Protein AF-A0A958FYH6-F1 (afdb_monomer_lite)

Radius of gyration: 25.42 Å; chains: 1; bounding box: 93×43×57 Å

Foldseek 3Di:
DDDPALLVLLVVLLVVLVVLLVVLVVVLVVQPDPVCLLVNLLSVLLNVLSVVSNVLSVVLNPDPDVVSSLVSLVVQLVVLVVQLVVLVVVLVVLVVVLVVCVVVVVVVVNVVSVSVSSNSVSNNVSSVVSNVSSVVSNVPHPPDPDDPPVVVVVVVVVVVVVVVVVVVVVVVVVVPPDDDDDDDDD

Secondary structure (DSSP, 8-state):
-----HHHHHHHHHHHHHHHHHHHHHHHHH--SGGGHHHHHHHHHHHHHHHHHHHHHHHHHH-S-HHHHHHHHHHHHHHHHHHHHHHHHHHHHHHHHHHHHHHTT-HHHHHHHHHHHHHHHHHHHHHHHHHHHHHHHHHT-TTSPPPTTSHHHHHHHHHHHHHHHHHHHHHHHHHTS-----PPP-

Sequence (186 aa):
MSNNTLRVRLAQLRQRSLKAISLYNKMIRDSSSADSQFSTLQMKEWHQINEELLNRLEECIADANLKRAIQGAFTLRDDFHSQWRSAQSEIHRLHSQVEAALQSEDYVRCGVLSGQLVALRAREQASQAAYNEIQSVLSRSKQIPQPAATVASLANLESSNDQNKFDAEKLAEDAYNVIPLRRRQS

pLDDT: mean 82.62, std 19.96, range [32.5, 98.5]

Structure (mmCIF, N/CA/C/O backbone):
data_AF-A0A958FYH6-F1
#
_entry.id   AF-A0A958FYH6-F1
#
loop_
_atom_site.group_PDB
_atom_site.id
_atom_site.type_symbol
_atom_site.label_atom_id
_atom_site.label_alt_id
_atom_site.label_comp_id
_atom_site.label_asym_id
_atom_site.label_entity_id
_atom_site.label_seq_id
_atom_site.pdbx_PDB_ins_code
_atom_site.Cartn_x
_atom_site.Cartn_y
_atom_site.Cartn_z
_atom_site.occupancy
_atom_site.B_iso_or_equiv
_atom_site.auth_seq_id
_atom_site.auth_comp_id
_atom_site.auth_asym_id
_atom_site.auth_atom_id
_atom_site.pdbx_PDB_model_num
ATOM 1 N N . MET A 1 1 ? -11.923 10.472 33.319 1.00 39.16 1 MET A N 1
ATOM 2 C CA . MET A 1 1 ? -10.668 9.852 32.826 1.00 39.16 1 MET A CA 1
ATOM 3 C C . MET A 1 1 ? -10.992 8.583 32.038 1.00 39.16 1 MET A C 1
ATOM 5 O O . MET A 1 1 ? -10.660 7.481 32.452 1.00 39.16 1 MET A O 1
ATOM 9 N N . SER A 1 2 ? -11.691 8.721 30.913 1.00 32.50 2 SER A N 1
ATOM 10 C CA . SER A 1 2 ? -12.473 7.628 30.323 1.00 32.50 2 SER A CA 1
ATOM 11 C C . SER A 1 2 ? -12.145 7.445 28.838 1.00 32.50 2 SER A C 1
ATOM 13 O O . SER A 1 2 ? -12.249 8.381 28.058 1.00 32.50 2 SER A O 1
ATOM 15 N N . ASN A 1 3 ? -11.797 6.209 28.470 1.00 42.75 3 ASN A N 1
ATOM 16 C CA . ASN A 1 3 ? -11.929 5.625 27.131 1.00 42.75 3 ASN A CA 1
ATOM 17 C C . ASN A 1 3 ? -11.195 6.308 25.971 1.00 42.75 3 ASN A C 1
ATOM 19 O O . ASN A 1 3 ? -11.791 6.784 25.010 1.00 42.75 3 ASN A O 1
ATOM 23 N N . ASN A 1 4 ?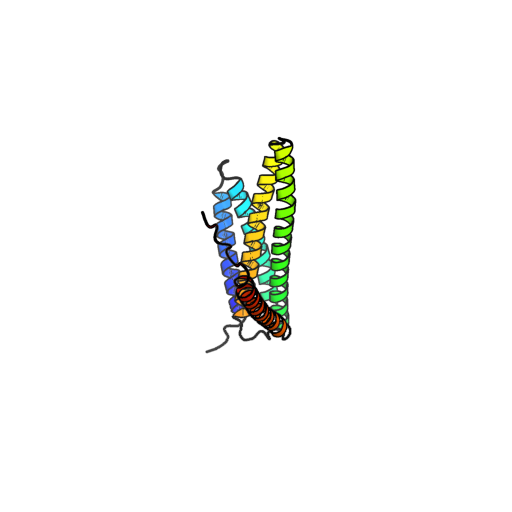 -9.871 6.174 25.963 1.00 52.84 4 ASN A N 1
ATOM 24 C CA . ASN A 1 4 ? -9.121 6.161 24.708 1.00 52.84 4 ASN A CA 1
ATOM 25 C C . ASN A 1 4 ? -9.353 4.784 24.031 1.00 52.84 4 ASN A C 1
ATOM 27 O O . ASN A 1 4 ? -8.495 3.898 24.069 1.00 52.84 4 ASN A O 1
ATOM 31 N N . THR A 1 5 ? -10.584 4.553 23.559 1.00 80.12 5 THR A N 1
ATOM 32 C CA . THR A 1 5 ? -11.078 3.302 22.951 1.00 80.12 5 THR A CA 1
ATOM 33 C C . THR A 1 5 ? -10.441 3.070 21.581 1.00 80.12 5 THR A C 1
ATOM 35 O O . THR A 1 5 ? -10.178 4.028 20.857 1.00 80.12 5 THR A O 1
ATOM 38 N N . LEU A 1 6 ? -10.229 1.806 21.192 1.00 87.88 6 LEU A N 1
ATOM 39 C CA . LEU A 1 6 ? -9.695 1.420 19.873 1.00 87.88 6 LEU A CA 1
ATOM 40 C C . LEU A 1 6 ? -10.355 2.198 18.720 1.00 87.88 6 LEU A C 1
ATOM 42 O O . LEU A 1 6 ? -9.659 2.736 17.866 1.00 87.88 6 LEU A O 1
ATOM 46 N N . ARG A 1 7 ? -11.687 2.343 18.751 1.00 89.50 7 ARG A N 1
ATOM 47 C CA . ARG A 1 7 ? -12.457 3.088 17.740 1.00 89.50 7 ARG A CA 1
ATOM 48 C C . ARG A 1 7 ? -12.010 4.538 17.563 1.00 89.50 7 ARG A C 1
ATOM 50 O O . ARG A 1 7 ? -11.963 5.014 16.438 1.00 89.50 7 ARG A O 1
ATOM 57 N N . VAL A 1 8 ? -11.648 5.231 18.643 1.00 91.06 8 VAL A N 1
ATOM 58 C CA . VAL A 1 8 ? -11.166 6.621 18.567 1.00 91.06 8 VAL A CA 1
ATOM 59 C C . VAL A 1 8 ? -9.826 6.668 17.838 1.00 91.06 8 VAL A C 1
ATOM 61 O O . VAL A 1 8 ? -9.628 7.508 16.966 1.00 91.06 8 VAL A O 1
ATOM 64 N N . ARG A 1 9 ? -8.923 5.729 18.139 1.00 91.88 9 ARG A N 1
ATOM 65 C CA . ARG A 1 9 ? -7.621 5.643 17.463 1.00 91.88 9 ARG A CA 1
ATOM 66 C C . ARG A 1 9 ? -7.757 5.253 15.992 1.00 91.88 9 ARG A C 1
ATOM 68 O O . ARG A 1 9 ? -7.083 5.840 15.152 1.00 91.88 9 ARG A O 1
ATOM 75 N N . LEU A 1 10 ? -8.654 4.319 15.671 1.00 93.62 10 LEU A N 1
ATOM 76 C CA . LEU A 1 10 ? -8.979 3.974 14.285 1.00 93.62 10 LEU A CA 1
ATOM 77 C C . LEU A 1 10 ? -9.578 5.177 13.543 1.00 93.62 10 LEU A C 1
ATOM 79 O O . LEU A 1 10 ? -9.157 5.468 12.429 1.00 93.62 10 LEU A O 1
ATOM 83 N N . ALA A 1 11 ? -10.474 5.944 14.172 1.00 94.19 11 ALA A N 1
ATOM 84 C CA . ALA A 1 11 ? -11.028 7.165 13.587 1.00 94.19 11 ALA A CA 1
ATOM 85 C C . ALA A 1 11 ? -9.963 8.258 13.364 1.00 94.19 11 ALA A C 1
ATOM 87 O O . ALA A 1 11 ? -9.996 8.959 12.354 1.00 94.19 11 ALA A O 1
ATOM 88 N N . GLN A 1 12 ? -8.981 8.382 14.261 1.00 95.19 12 GLN A N 1
ATOM 89 C CA . GLN A 1 12 ? -7.833 9.276 14.068 1.00 95.19 12 GLN A CA 1
ATOM 90 C C . GLN A 1 12 ? -6.944 8.823 12.904 1.00 95.19 12 GLN A C 1
ATOM 92 O O . GLN A 1 12 ? -6.500 9.654 12.111 1.00 95.19 12 GLN A O 1
ATOM 97 N N . LEU A 1 13 ? -6.685 7.518 12.775 1.00 96.12 13 LEU A N 1
ATOM 98 C CA . LEU A 1 13 ? -5.965 6.968 11.625 1.00 96.12 13 LEU A CA 1
ATOM 99 C C . LEU A 1 13 ? -6.737 7.221 10.321 1.00 96.12 13 LEU A C 1
ATOM 101 O O . LEU A 1 13 ? -6.151 7.730 9.368 1.00 96.12 13 LEU A O 1
ATOM 105 N N . ARG A 1 14 ? -8.056 7.001 10.320 1.00 96.69 14 ARG A N 1
ATOM 106 C CA . ARG A 1 14 ? -8.954 7.332 9.204 1.00 96.69 14 ARG A CA 1
ATOM 107 C C . ARG A 1 14 ? -8.829 8.802 8.794 1.00 96.69 14 ARG A C 1
ATOM 109 O O . ARG A 1 14 ? -8.662 9.109 7.619 1.00 96.69 14 ARG A O 1
ATOM 116 N N . GLN A 1 15 ? -8.855 9.726 9.757 1.00 96.50 15 GLN A N 1
ATOM 117 C CA . GLN A 1 15 ? -8.714 11.157 9.477 1.00 96.50 15 GLN A CA 1
ATOM 118 C C . GLN A 1 15 ? -7.343 11.509 8.877 1.00 96.50 15 GLN A C 1
ATOM 120 O O . GLN A 1 15 ? -7.257 12.383 8.014 1.00 96.50 15 GLN A O 1
ATOM 125 N N . ARG A 1 16 ? -6.265 10.849 9.321 1.00 96.06 16 ARG A N 1
ATOM 126 C CA . ARG A 1 16 ? -4.929 11.020 8.728 1.00 96.06 16 ARG A CA 1
ATOM 127 C C . ARG A 1 16 ? -4.881 10.495 7.293 1.00 96.06 16 ARG A C 1
ATOM 129 O O . ARG A 1 16 ? -4.362 11.198 6.432 1.00 96.06 16 ARG A O 1
ATOM 136 N N . SER A 1 17 ? -5.481 9.335 7.032 1.00 95.56 17 SER A N 1
ATOM 137 C CA . SER A 1 17 ? -5.580 8.753 5.689 1.00 95.56 17 SER A CA 1
ATOM 138 C C . SER A 1 17 ? -6.356 9.662 4.720 1.00 95.56 17 SER A C 1
ATOM 140 O O . SER A 1 17 ? -5.853 9.980 3.647 1.00 95.56 17 SER A O 1
ATOM 142 N N . LEU A 1 18 ? -7.496 10.227 5.143 1.00 96.44 18 LEU A N 1
ATOM 143 C CA . LEU A 1 18 ? -8.240 11.230 4.360 1.00 96.44 18 LEU A CA 1
ATOM 144 C C . LEU A 1 18 ? -7.388 12.451 3.982 1.00 96.44 18 LEU A C 1
ATOM 146 O O . LEU A 1 18 ? -7.415 12.913 2.841 1.00 96.44 18 LEU A O 1
ATOM 150 N N . LYS A 1 19 ? -6.614 12.984 4.937 1.00 96.38 19 LYS A N 1
ATOM 151 C CA . LYS A 1 19 ? -5.707 14.112 4.674 1.00 96.38 19 LYS A CA 1
ATOM 152 C C . LYS A 1 19 ? -4.620 13.727 3.671 1.00 96.38 19 LYS A C 1
ATOM 154 O O . LYS A 1 19 ? -4.340 14.513 2.771 1.00 96.38 19 LYS A O 1
ATOM 159 N N . ALA A 1 20 ? -4.042 12.533 3.801 1.00 94.69 20 ALA A N 1
ATOM 160 C CA . ALA A 1 20 ? -3.039 12.027 2.869 1.00 94.69 20 ALA A CA 1
ATOM 161 C C . ALA A 1 20 ? -3.602 11.908 1.442 1.00 94.69 20 ALA A C 1
ATOM 163 O O . ALA A 1 20 ? -3.010 12.448 0.512 1.00 94.69 20 ALA A O 1
ATOM 164 N N . ILE A 1 21 ? -4.792 11.322 1.275 1.00 96.06 21 ILE A N 1
ATOM 165 C CA . ILE A 1 21 ? -5.491 11.219 -0.020 1.00 96.06 21 ILE A CA 1
ATOM 166 C C . ILE A 1 21 ? -5.697 12.597 -0.652 1.00 96.06 21 ILE A C 1
ATOM 168 O O . ILE A 1 21 ? -5.419 12.791 -1.836 1.00 96.06 21 ILE A O 1
ATOM 172 N N . SER A 1 22 ? -6.142 13.587 0.127 1.00 95.94 22 SER A N 1
ATOM 173 C CA . SER A 1 22 ? -6.308 14.953 -0.379 1.00 95.94 22 SER A CA 1
ATOM 174 C C . SER A 1 22 ? -4.986 15.571 -0.847 1.00 95.94 22 SER A C 1
ATOM 176 O O . SER A 1 22 ? -4.982 16.300 -1.840 1.00 95.94 22 SER A O 1
ATOM 178 N N . LEU A 1 23 ? -3.878 15.306 -0.147 1.00 94.56 23 LEU A N 1
ATOM 179 C CA . LEU A 1 23 ? -2.551 15.789 -0.535 1.00 94.56 23 LEU A CA 1
ATOM 180 C C . LEU A 1 23 ? -2.078 15.127 -1.830 1.00 94.56 23 LEU A C 1
ATOM 182 O O . LEU A 1 23 ? -1.663 15.835 -2.745 1.00 94.56 23 LEU A O 1
ATOM 186 N N . TYR A 1 24 ? -2.202 13.804 -1.945 1.00 93.88 24 TYR A N 1
ATOM 187 C CA . TYR A 1 24 ? -1.827 13.086 -3.163 1.00 93.88 24 TYR A CA 1
ATOM 188 C C . TYR A 1 24 ? -2.672 13.518 -4.360 1.00 93.88 24 TYR A C 1
ATOM 190 O O . TYR A 1 24 ? -2.123 13.750 -5.429 1.00 93.88 24 TYR A O 1
ATOM 198 N N . ASN A 1 25 ? -3.977 13.730 -4.181 1.00 93.00 25 ASN A N 1
ATOM 199 C CA . ASN A 1 25 ? -4.836 14.272 -5.234 1.00 93.00 25 ASN A CA 1
ATOM 200 C C . ASN A 1 25 ? -4.357 15.632 -5.742 1.00 93.00 25 ASN A C 1
ATOM 202 O O . ASN A 1 25 ? -4.385 15.879 -6.945 1.00 93.00 25 ASN A O 1
ATOM 206 N N . LYS A 1 26 ? -3.913 16.515 -4.842 1.00 92.19 26 LYS A N 1
ATOM 207 C CA . LYS A 1 26 ? -3.335 17.800 -5.236 1.00 92.19 26 LYS A CA 1
ATOM 208 C C . LYS A 1 26 ? -2.024 17.598 -6.000 1.00 92.19 26 LYS A C 1
ATOM 210 O O . LYS A 1 26 ? -1.880 18.117 -7.097 1.00 92.19 26 LYS A O 1
ATOM 215 N N . MET A 1 27 ? -1.114 16.790 -5.462 1.00 90.25 27 MET A N 1
ATOM 216 C CA . MET A 1 27 ? 0.191 16.542 -6.081 1.00 90.25 27 MET A CA 1
ATOM 217 C C . MET A 1 27 ? 0.082 15.889 -7.466 1.00 90.25 27 MET A C 1
ATOM 219 O O . MET A 1 27 ? 0.786 16.300 -8.377 1.00 90.25 27 MET A O 1
ATOM 223 N N . ILE A 1 28 ? -0.834 14.932 -7.645 1.00 89.62 28 ILE A N 1
ATOM 224 C CA . ILE A 1 28 ? -1.093 14.264 -8.931 1.00 89.62 28 ILE A CA 1
ATOM 225 C C . ILE A 1 28 ? -1.700 15.235 -9.957 1.00 89.62 28 ILE A C 1
ATOM 227 O O . ILE A 1 28 ? -1.455 15.099 -11.152 1.00 89.62 28 ILE A O 1
ATOM 231 N N . ARG A 1 29 ? -2.509 16.210 -9.521 1.00 88.12 29 ARG A N 1
ATOM 232 C CA . ARG A 1 29 ? -3.046 17.249 -10.418 1.00 88.12 29 ARG A CA 1
ATOM 233 C C . ARG A 1 29 ? -1.969 18.242 -10.843 1.00 88.12 29 ARG A C 1
ATOM 235 O O . ARG A 1 29 ? -1.967 18.664 -11.994 1.00 88.12 29 ARG A O 1
ATOM 242 N N . ASP A 1 30 ? -1.071 18.585 -9.925 1.00 87.06 30 ASP A N 1
ATOM 243 C CA . ASP A 1 30 ? 0.004 19.550 -10.155 1.00 87.06 30 ASP A CA 1
ATOM 244 C C . ASP A 1 30 ? 1.181 18.941 -10.960 1.00 87.06 30 ASP A C 1
ATOM 246 O O . ASP A 1 30 ? 2.005 19.677 -11.503 1.00 87.06 30 ASP A O 1
ATOM 250 N N . SER A 1 31 ? 1.267 17.608 -11.091 1.00 83.12 31 SER A N 1
ATOM 251 C CA . SER A 1 31 ? 2.373 16.888 -11.749 1.00 83.12 31 SER A CA 1
ATOM 252 C C . SER A 1 31 ? 2.253 16.783 -13.281 1.00 83.12 31 SER A C 1
ATOM 254 O O . SER A 1 31 ? 2.630 15.786 -13.893 1.00 83.12 31 SER A O 1
ATOM 256 N N . SER A 1 32 ? 1.758 17.827 -13.948 1.00 68.38 32 SER A N 1
ATOM 257 C CA . SER A 1 32 ? 1.522 17.847 -15.401 1.00 68.38 32 SER A CA 1
ATOM 258 C C . SER A 1 32 ? 2.785 17.938 -16.282 1.00 68.38 32 SER A C 1
ATOM 260 O O . SER A 1 32 ? 2.665 18.053 -17.501 1.00 68.38 32 SER A O 1
ATOM 262 N N . SER A 1 33 ? 3.996 17.896 -15.715 1.00 74.75 33 SER A N 1
ATOM 263 C CA . SER A 1 33 ? 5.250 17.903 -16.484 1.00 74.75 33 SER A CA 1
ATOM 264 C C . SER A 1 33 ? 5.726 16.485 -16.833 1.00 74.75 33 SER A C 1
ATOM 266 O O . SER A 1 33 ? 5.667 15.570 -16.007 1.00 74.75 33 SER A O 1
ATOM 268 N N . ALA A 1 34 ? 6.242 16.311 -18.058 1.00 60.50 34 ALA A N 1
ATOM 269 C CA . ALA A 1 34 ? 6.765 15.036 -18.566 1.00 60.50 34 ALA A CA 1
ATOM 270 C C . ALA A 1 34 ? 7.911 14.463 -17.705 1.00 60.50 34 ALA A C 1
ATOM 272 O O . ALA A 1 34 ? 8.019 13.247 -17.559 1.00 60.50 34 ALA A O 1
ATOM 273 N N . ASP A 1 35 ? 8.688 15.327 -17.046 1.00 64.12 35 ASP A N 1
ATOM 274 C CA . ASP A 1 35 ? 9.799 14.935 -16.167 1.00 64.12 35 ASP A CA 1
ATOM 275 C C . ASP A 1 35 ? 9.348 14.274 -14.849 1.00 64.12 35 ASP A C 1
ATOM 277 O O . ASP A 1 35 ? 10.166 13.758 -14.089 1.00 64.12 35 ASP A O 1
ATOM 281 N N . SER A 1 36 ? 8.043 14.254 -14.556 1.00 81.44 36 SER A N 1
ATOM 282 C CA . SER A 1 36 ? 7.504 13.758 -13.284 1.00 81.44 36 SER A CA 1
ATOM 283 C C . SER A 1 36 ? 6.856 12.370 -13.359 1.00 81.44 36 SER A C 1
ATOM 285 O O . SER A 1 36 ? 6.216 11.947 -12.394 1.00 81.44 36 SER A O 1
ATOM 287 N N . GLN A 1 37 ? 7.003 11.627 -14.465 1.00 88.31 37 GLN A N 1
ATOM 288 C CA . GLN A 1 37 ? 6.285 10.359 -14.675 1.00 88.31 37 GLN A CA 1
ATOM 289 C C . GLN A 1 37 ? 6.472 9.364 -13.516 1.00 88.31 37 GLN A C 1
ATOM 291 O O . GLN A 1 37 ? 5.493 8.821 -13.001 1.00 88.31 37 GLN A O 1
ATOM 296 N N . PHE A 1 38 ? 7.711 9.156 -13.059 1.00 90.12 38 PHE A N 1
ATOM 297 C CA . PHE A 1 38 ? 7.999 8.262 -11.933 1.00 90.12 38 PHE A CA 1
ATOM 298 C C . PHE A 1 38 ? 7.435 8.780 -10.612 1.00 90.12 38 PHE A C 1
ATOM 300 O O . PHE A 1 38 ? 6.891 7.999 -9.836 1.00 90.12 38 PHE A O 1
ATOM 307 N N . SER A 1 39 ? 7.501 10.090 -10.373 1.00 91.62 39 SER A N 1
ATOM 308 C CA . SER A 1 39 ? 6.906 10.702 -9.183 1.00 91.62 39 SER A CA 1
ATOM 309 C C . SER A 1 39 ? 5.386 10.516 -9.172 1.00 91.62 39 SER A C 1
ATOM 311 O O . SER A 1 39 ? 4.818 10.073 -8.177 1.00 91.62 39 SER A O 1
ATOM 313 N N . THR A 1 40 ? 4.737 10.727 -10.318 1.00 92.25 40 THR A N 1
ATOM 314 C CA . THR A 1 40 ? 3.298 10.504 -10.496 1.00 92.25 40 THR A CA 1
ATOM 315 C C . THR A 1 40 ? 2.924 9.037 -10.260 1.00 92.25 40 THR A C 1
ATOM 317 O O . THR A 1 40 ? 1.922 8.763 -9.601 1.00 92.25 40 THR A O 1
ATOM 320 N N . LEU A 1 41 ? 3.723 8.081 -10.753 1.00 93.19 41 LEU A N 1
ATOM 321 C CA . LEU A 1 41 ? 3.514 6.651 -10.490 1.00 93.19 41 LEU A CA 1
ATOM 322 C C . LEU A 1 41 ? 3.607 6.330 -8.995 1.00 93.19 41 LEU A C 1
ATOM 324 O O . LEU A 1 41 ? 2.720 5.669 -8.463 1.00 93.19 41 LEU A O 1
ATOM 328 N N . GLN A 1 42 ? 4.629 6.844 -8.306 1.00 94.62 42 GLN A N 1
ATOM 329 C CA . GLN A 1 42 ? 4.764 6.662 -6.860 1.00 94.62 42 GLN A CA 1
ATOM 330 C C . GLN A 1 42 ? 3.545 7.226 -6.121 1.00 94.62 42 GLN A C 1
ATOM 332 O O . GLN A 1 42 ? 2.941 6.534 -5.305 1.00 94.62 42 GLN A O 1
ATOM 337 N N . MET A 1 43 ? 3.143 8.460 -6.436 1.00 95.00 43 MET A N 1
ATOM 338 C CA . MET A 1 43 ? 1.999 9.117 -5.799 1.00 95.00 43 MET A CA 1
ATOM 339 C C . MET A 1 43 ? 0.691 8.352 -6.009 1.00 95.00 43 MET A C 1
ATOM 341 O O . MET A 1 43 ? -0.110 8.270 -5.081 1.00 95.00 43 MET A O 1
ATOM 345 N N . LYS A 1 44 ? 0.476 7.768 -7.194 1.00 95.88 44 LYS A N 1
ATOM 346 C CA . LYS A 1 44 ? -0.707 6.943 -7.480 1.00 95.88 44 LYS A CA 1
ATOM 347 C C . LYS A 1 44 ? -0.768 5.695 -6.604 1.00 95.88 44 LYS A C 1
ATOM 349 O O . LYS A 1 44 ? -1.824 5.404 -6.056 1.00 95.88 44 LYS A O 1
ATOM 354 N N . GLU A 1 45 ? 0.351 5.002 -6.423 1.00 97.56 45 GLU A N 1
ATOM 355 C CA . GLU A 1 45 ? 0.414 3.809 -5.567 1.00 97.56 45 GLU A CA 1
ATOM 356 C C . GLU A 1 45 ? 0.181 4.165 -4.091 1.00 97.56 45 GLU A C 1
ATOM 358 O O . GLU A 1 45 ? -0.601 3.511 -3.400 1.00 97.56 45 GLU A O 1
ATOM 363 N N . TRP A 1 46 ? 0.777 5.263 -3.614 1.00 97.56 46 TRP A N 1
ATOM 364 C CA . TRP A 1 46 ? 0.519 5.782 -2.267 1.00 97.56 46 TRP A CA 1
ATOM 365 C C . TRP A 1 46 ? -0.943 6.187 -2.061 1.00 97.56 46 TRP A C 1
ATOM 367 O O . TRP A 1 46 ? -1.521 5.895 -1.011 1.00 97.56 46 TRP A O 1
ATOM 377 N N . HIS A 1 47 ? -1.545 6.847 -3.051 1.00 97.62 47 HIS A N 1
ATOM 378 C CA . HIS A 1 47 ? -2.956 7.213 -3.038 1.00 97.62 47 HIS A CA 1
ATOM 379 C C . HIS A 1 47 ? -3.846 5.972 -2.949 1.00 97.62 47 HIS A C 1
ATOM 381 O O . HIS A 1 47 ? -4.667 5.886 -2.040 1.00 97.62 47 HIS A O 1
ATOM 387 N N . GLN A 1 48 ? -3.629 4.991 -3.827 1.00 98.06 48 GLN A N 1
ATOM 388 C CA . GLN A 1 48 ? -4.414 3.759 -3.888 1.00 98.06 48 GLN A CA 1
ATOM 389 C C . GLN A 1 48 ? -4.385 2.983 -2.564 1.00 98.06 48 GLN A C 1
ATOM 391 O O . GLN A 1 48 ? -5.433 2.587 -2.059 1.00 98.06 48 GLN A O 1
ATOM 396 N N . ILE A 1 49 ? -3.205 2.808 -1.961 1.00 98.25 49 ILE A N 1
ATOM 397 C CA . ILE A 1 49 ? -3.080 2.116 -0.670 1.00 98.25 49 ILE A CA 1
ATOM 398 C C . ILE A 1 49 ? -3.781 2.887 0.456 1.00 98.25 49 ILE A C 1
ATOM 400 O O . ILE A 1 49 ? -4.393 2.284 1.338 1.00 98.25 49 ILE A O 1
ATOM 404 N N . ASN A 1 50 ? -3.736 4.223 0.434 1.00 97.69 50 ASN A N 1
ATOM 405 C CA . ASN A 1 50 ? -4.468 5.021 1.415 1.00 97.69 50 ASN A CA 1
ATOM 406 C C . ASN A 1 50 ? -5.986 4.939 1.219 1.00 97.69 50 ASN A C 1
ATOM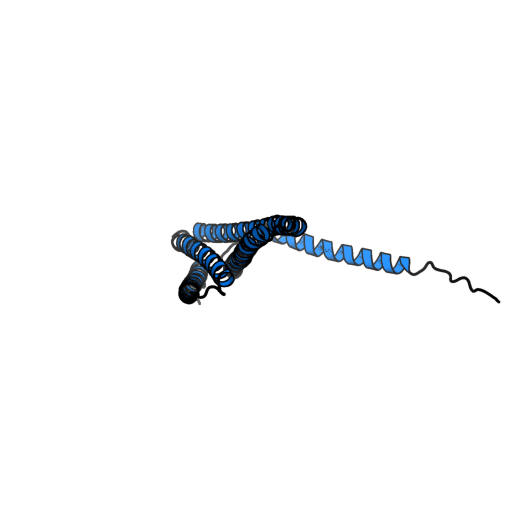 408 O O . ASN A 1 50 ? -6.699 4.889 2.216 1.00 97.69 50 ASN A O 1
ATOM 412 N N . GLU A 1 51 ? -6.486 4.903 -0.016 1.00 97.94 51 GLU A N 1
ATOM 413 C CA . GLU A 1 51 ? -7.913 4.683 -0.286 1.00 97.94 51 GLU A CA 1
ATOM 414 C C . GLU A 1 51 ? -8.376 3.310 0.203 1.00 97.94 51 GLU A C 1
ATOM 416 O O . GLU A 1 51 ? -9.407 3.210 0.868 1.00 97.94 51 GLU A O 1
ATOM 421 N N . GLU A 1 52 ? -7.594 2.258 -0.050 1.00 98.12 52 GLU A N 1
ATOM 422 C CA . GLU A 1 52 ? -7.889 0.925 0.478 1.00 98.12 52 GLU A CA 1
ATOM 423 C C . GLU A 1 52 ? -7.917 0.928 2.013 1.00 98.12 52 GLU A C 1
ATOM 425 O O . GLU A 1 52 ? -8.863 0.417 2.621 1.00 98.12 52 GLU A O 1
ATOM 430 N N . LEU A 1 53 ? -6.916 1.546 2.649 1.00 97.75 53 LEU A N 1
ATOM 431 C CA . LEU A 1 53 ? -6.861 1.685 4.103 1.00 97.75 53 LEU A CA 1
ATOM 432 C C . LEU A 1 53 ? -8.090 2.432 4.633 1.00 97.75 53 LEU A C 1
ATOM 434 O O . LEU A 1 53 ? -8.692 1.997 5.613 1.00 97.75 53 LEU A O 1
ATOM 438 N N . LEU A 1 54 ? -8.467 3.542 3.999 1.00 97.50 54 LEU A N 1
ATOM 439 C CA . LEU A 1 54 ? -9.623 4.349 4.376 1.00 97.50 54 LEU A CA 1
ATOM 440 C C . LEU A 1 54 ? -10.915 3.526 4.341 1.00 97.50 54 LEU A C 1
ATOM 442 O O . LEU A 1 54 ? -11.616 3.476 5.352 1.00 97.50 54 LEU A O 1
ATOM 446 N N . ASN A 1 55 ? -11.190 2.855 3.221 1.00 97.44 55 ASN A N 1
ATOM 447 C CA . ASN A 1 55 ? -12.411 2.070 3.032 1.00 97.44 55 ASN A CA 1
ATOM 448 C C . ASN A 1 55 ? -12.529 0.968 4.095 1.00 97.44 55 ASN A C 1
ATOM 450 O O . ASN A 1 55 ? -13.545 0.849 4.779 1.00 97.44 55 ASN A O 1
ATOM 454 N N . ARG A 1 56 ? -11.448 0.217 4.327 1.00 96.75 56 ARG A N 1
ATOM 455 C CA . ARG A 1 56 ? -11.452 -0.869 5.318 1.00 96.75 56 ARG A CA 1
ATOM 456 C C . ARG A 1 56 ? -11.507 -0.364 6.764 1.00 96.75 56 ARG A C 1
ATOM 458 O O . ARG A 1 56 ? -12.079 -1.022 7.637 1.00 96.75 56 ARG A O 1
ATOM 465 N N . LEU A 1 57 ? -10.939 0.811 7.053 1.00 95.81 57 LEU A N 1
ATOM 466 C CA . LEU A 1 57 ? -11.097 1.453 8.362 1.00 95.81 57 LEU A CA 1
ATOM 467 C C . LEU A 1 57 ? -12.544 1.881 8.608 1.00 95.81 57 LEU A C 1
ATOM 469 O O . LEU A 1 57 ? -13.018 1.754 9.736 1.00 95.81 57 LEU A O 1
ATOM 473 N N . GLU A 1 58 ? -13.243 2.382 7.590 1.00 95.44 58 GLU A N 1
ATOM 474 C CA . GLU A 1 58 ? -14.659 2.743 7.694 1.00 95.44 58 GLU A CA 1
ATOM 475 C C . GLU A 1 58 ? -15.524 1.534 8.039 1.00 95.44 58 GLU A C 1
ATOM 477 O O . GLU A 1 58 ? -16.312 1.612 8.983 1.00 95.44 58 GLU A O 1
ATOM 482 N N . GLU A 1 59 ? -15.295 0.399 7.379 1.00 93.75 59 GLU A N 1
ATOM 483 C CA . GLU A 1 59 ? -15.952 -0.872 7.699 1.00 93.75 59 GLU A CA 1
ATOM 484 C C . GLU A 1 59 ? -15.697 -1.296 9.155 1.00 93.75 59 GLU A C 1
ATOM 486 O O . GLU A 1 59 ? -16.633 -1.588 9.904 1.00 93.75 59 GLU A O 1
ATOM 491 N N . CYS A 1 60 ? -14.436 -1.253 9.604 1.00 92.69 60 CYS A N 1
ATOM 492 C CA . CYS A 1 60 ? -14.069 -1.621 10.975 1.00 92.69 60 CYS A CA 1
ATOM 493 C C . CYS A 1 60 ? -14.700 -0.700 12.033 1.00 92.69 60 CYS A C 1
ATOM 495 O O . CYS A 1 60 ? -15.039 -1.147 13.131 1.00 92.69 60 CYS A O 1
ATOM 497 N N . ILE A 1 61 ? -14.817 0.599 11.742 1.00 92.69 61 ILE A N 1
ATOM 498 C CA . ILE A 1 61 ? -15.374 1.596 12.668 1.00 92.69 61 ILE A CA 1
ATOM 499 C C . ILE A 1 61 ? -16.905 1.514 12.709 1.00 92.69 61 ILE A C 1
ATOM 501 O O . ILE A 1 61 ? -17.485 1.723 13.779 1.00 92.69 61 ILE A O 1
ATOM 505 N N . A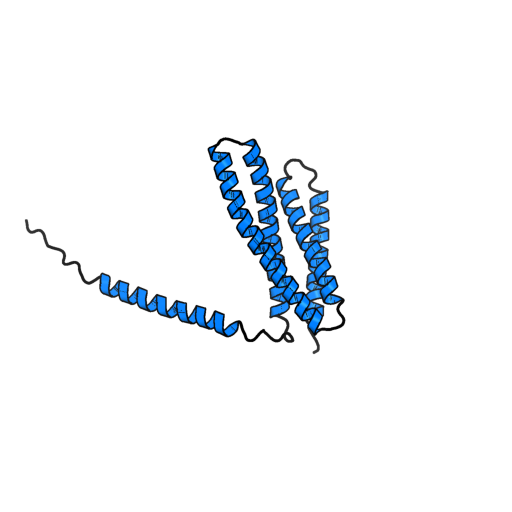LA A 1 62 ? -17.544 1.213 11.576 1.00 92.31 62 ALA A N 1
ATOM 506 C CA . ALA A 1 62 ? -18.993 1.102 11.458 1.00 92.31 62 ALA A CA 1
ATOM 507 C C . ALA A 1 62 ? -19.568 -0.117 12.201 1.00 92.31 62 ALA A C 1
ATOM 509 O O . ALA A 1 62 ? -20.738 -0.093 12.588 1.00 92.31 62 ALA A O 1
ATOM 510 N N . ASP A 1 63 ? -18.769 -1.163 12.449 1.00 91.88 63 ASP A N 1
ATOM 511 C CA . ASP A 1 63 ? -19.245 -2.341 13.176 1.00 91.88 63 ASP A CA 1
ATOM 512 C C . ASP A 1 63 ? -19.610 -1.990 14.629 1.00 91.88 63 ASP A C 1
ATOM 514 O O . ASP A 1 63 ? -18.766 -1.606 15.449 1.00 91.88 63 ASP A O 1
ATOM 518 N N . ALA A 1 64 ? -20.891 -2.158 14.970 1.00 87.06 64 ALA A N 1
ATOM 519 C CA . ALA A 1 64 ? -21.428 -1.906 16.303 1.00 87.06 64 ALA A CA 1
ATOM 520 C C . ALA A 1 64 ? -20.823 -2.833 17.373 1.00 87.06 64 ALA A C 1
ATOM 522 O O . ALA A 1 64 ? -20.707 -2.432 18.537 1.00 87.06 64 ALA A O 1
ATOM 523 N N . ASN A 1 65 ? -20.362 -4.029 16.997 1.00 90.75 65 ASN A N 1
ATOM 524 C CA . ASN A 1 65 ? -19.749 -4.996 17.898 1.00 90.75 65 ASN A CA 1
ATOM 525 C C . ASN A 1 65 ? -18.234 -4.764 18.025 1.00 90.75 65 ASN A C 1
ATOM 527 O O . ASN A 1 65 ? -17.463 -4.982 17.093 1.00 90.75 65 ASN A O 1
ATOM 531 N N . LEU A 1 66 ? -17.780 -4.394 19.228 1.00 88.12 66 LEU A N 1
ATOM 532 C CA . LEU A 1 66 ? -16.365 -4.111 19.490 1.00 88.12 66 LEU A CA 1
ATOM 533 C C . LEU A 1 66 ? -15.443 -5.307 19.199 1.00 88.12 66 LEU A C 1
ATOM 535 O O . LEU A 1 66 ? -14.331 -5.101 18.724 1.00 88.12 66 LEU A O 1
ATOM 539 N N . LYS A 1 67 ? -15.879 -6.548 19.455 1.00 89.00 67 LYS A N 1
ATOM 540 C CA . LYS A 1 67 ? -15.051 -7.735 19.184 1.00 89.00 67 LYS A CA 1
ATOM 541 C C . LYS A 1 67 ? -14.811 -7.918 17.687 1.00 89.00 67 LYS A C 1
ATOM 543 O O . LYS A 1 67 ? -13.688 -8.213 17.292 1.00 89.00 67 LYS A O 1
ATOM 548 N N . ARG A 1 68 ? -15.843 -7.694 16.868 1.00 90.69 68 ARG A N 1
ATOM 549 C CA . ARG A 1 68 ? -15.720 -7.746 15.407 1.00 90.69 68 ARG A CA 1
ATOM 550 C C . ARG A 1 68 ? -14.866 -6.603 14.876 1.00 90.69 68 ARG A C 1
ATOM 552 O O . ARG A 1 68 ? -14.000 -6.854 14.055 1.00 90.69 68 ARG A O 1
ATOM 559 N N . ALA A 1 69 ? -15.008 -5.395 15.423 1.00 90.50 69 ALA A N 1
ATOM 560 C CA . ALA A 1 69 ? -14.136 -4.271 15.079 1.00 90.50 69 ALA A CA 1
ATOM 561 C C . ALA A 1 69 ? -12.652 -4.549 15.405 1.00 90.50 69 ALA A C 1
ATOM 563 O O . ALA A 1 69 ? -11.770 -4.218 14.617 1.00 90.50 69 ALA A O 1
ATOM 564 N N . ILE A 1 70 ? -12.364 -5.185 16.551 1.00 91.50 70 ILE A N 1
ATOM 565 C CA . ILE A 1 70 ? -11.004 -5.627 16.910 1.00 91.50 70 ILE A CA 1
ATOM 566 C C . ILE A 1 70 ? -10.495 -6.659 15.899 1.00 91.50 70 ILE A C 1
ATOM 568 O O . ILE A 1 70 ? -9.385 -6.514 15.393 1.00 91.50 70 ILE A O 1
ATOM 572 N N . GLN A 1 71 ? -11.299 -7.682 15.598 1.00 92.38 71 GLN A N 1
ATOM 573 C CA . GLN A 1 71 ? -10.941 -8.714 14.628 1.00 92.38 71 GLN A CA 1
ATOM 574 C C . GLN A 1 71 ? -10.684 -8.114 13.240 1.00 92.38 71 GLN A C 1
ATOM 576 O O . GLN A 1 71 ? -9.652 -8.405 12.649 1.00 92.38 71 GLN A O 1
ATOM 581 N N . GLY A 1 72 ? -11.558 -7.221 12.772 1.00 94.81 72 GLY A N 1
ATOM 582 C CA . GLY A 1 72 ? -11.400 -6.509 11.506 1.00 94.81 72 GLY A CA 1
ATOM 583 C C . GLY A 1 72 ? -10.103 -5.707 11.452 1.00 94.81 72 GLY A C 1
ATOM 584 O O . GLY A 1 72 ? -9.386 -5.783 10.463 1.00 94.81 72 GLY A O 1
ATOM 585 N N . ALA A 1 73 ? -9.726 -5.023 12.537 1.00 94.69 73 ALA A N 1
ATOM 586 C CA . ALA A 1 73 ? -8.460 -4.295 12.596 1.00 94.69 73 ALA A CA 1
ATOM 587 C C . ALA A 1 73 ? -7.222 -5.220 12.557 1.00 94.69 73 ALA A C 1
ATOM 589 O O . ALA A 1 73 ? -6.207 -4.849 11.968 1.00 94.69 73 ALA A O 1
ATOM 590 N N . PHE A 1 74 ? -7.290 -6.419 13.149 1.00 95.50 74 PHE A N 1
ATOM 591 C CA . PHE A 1 74 ? -6.228 -7.427 13.020 1.00 95.50 74 PHE A CA 1
ATOM 592 C C . PHE A 1 74 ? -6.149 -8.004 11.606 1.00 95.50 74 PHE A C 1
ATOM 594 O O . PHE A 1 74 ? -5.058 -8.058 11.049 1.00 95.50 74 PHE A O 1
ATOM 601 N N . THR A 1 75 ? -7.285 -8.367 11.005 1.00 96.88 75 THR A N 1
ATOM 602 C CA . THR A 1 75 ? -7.342 -8.820 9.608 1.00 96.88 75 THR A CA 1
ATOM 603 C C . THR A 1 75 ? -6.784 -7.753 8.671 1.00 96.88 75 THR A C 1
ATOM 605 O O . THR A 1 75 ? -5.927 -8.046 7.850 1.00 96.88 75 THR A O 1
ATOM 608 N N . LEU A 1 76 ? -7.176 -6.493 8.866 1.00 97.25 76 LEU A N 1
ATOM 609 C CA . LEU A 1 76 ? -6.669 -5.357 8.103 1.00 97.25 76 LEU A CA 1
ATOM 610 C C . LEU A 1 76 ? -5.142 -5.226 8.193 1.00 97.25 76 LEU A C 1
ATOM 612 O O . LEU A 1 76 ? -4.474 -5.007 7.184 1.00 97.25 76 LEU A O 1
ATOM 616 N N . ARG A 1 77 ? -4.578 -5.369 9.399 1.00 97.50 77 ARG A N 1
ATOM 617 C CA . ARG A 1 77 ? -3.125 -5.376 9.602 1.00 97.50 77 ARG A CA 1
ATOM 618 C C . ARG A 1 77 ? -2.470 -6.515 8.819 1.00 97.50 77 ARG A C 1
ATOM 620 O O . ARG A 1 77 ? -1.471 -6.287 8.140 1.00 97.50 77 ARG A O 1
ATOM 627 N N . ASP A 1 78 ? -2.996 -7.725 8.961 1.00 97.81 78 ASP A N 1
ATOM 628 C CA . ASP A 1 78 ? -2.403 -8.928 8.377 1.00 97.81 78 ASP A CA 1
ATOM 629 C C . ASP A 1 78 ? -2.468 -8.893 6.844 1.00 97.81 78 ASP A C 1
ATOM 631 O O . ASP A 1 78 ? -1.498 -9.266 6.182 1.00 97.81 78 ASP A O 1
ATOM 635 N N . ASP A 1 79 ? -3.538 -8.331 6.282 1.00 98.19 79 ASP A N 1
ATOM 636 C CA . ASP A 1 79 ? -3.678 -8.103 4.845 1.00 98.19 79 ASP A CA 1
ATOM 637 C C . ASP A 1 79 ? -2.610 -7.137 4.322 1.00 98.19 79 ASP A C 1
ATOM 639 O O . ASP A 1 79 ? -1.908 -7.468 3.367 1.00 98.19 79 ASP A O 1
ATOM 643 N N . PHE A 1 80 ? -2.406 -5.980 4.966 1.00 98.19 80 PHE A N 1
ATOM 644 C CA . PHE A 1 80 ? -1.346 -5.048 4.556 1.00 98.19 80 PHE A CA 1
ATOM 645 C C . PHE A 1 80 ? 0.062 -5.620 4.754 1.00 98.19 80 PHE A C 1
ATOM 647 O O . PHE A 1 80 ? 0.951 -5.347 3.946 1.00 98.19 80 PHE A O 1
ATOM 654 N N . HIS A 1 81 ? 0.281 -6.450 5.779 1.00 98.31 81 HIS A N 1
ATOM 655 C CA . HIS A 1 81 ? 1.539 -7.185 5.920 1.00 98.31 81 HIS A CA 1
ATOM 656 C C . HIS A 1 81 ? 1.742 -8.164 4.756 1.00 98.31 81 HIS A C 1
ATOM 658 O O . HIS A 1 81 ? 2.827 -8.217 4.179 1.00 98.31 81 HIS A O 1
ATOM 664 N N . SER A 1 82 ? 0.702 -8.906 4.374 1.00 98.31 82 SER A N 1
ATOM 665 C CA . SER A 1 82 ? 0.743 -9.839 3.245 1.00 98.31 82 SER A CA 1
ATOM 666 C C . SER A 1 82 ? 1.017 -9.118 1.921 1.00 98.31 82 SER A C 1
ATOM 668 O O . SER A 1 82 ? 1.911 -9.519 1.175 1.00 98.31 82 SER A O 1
ATOM 670 N N . GLN A 1 83 ? 0.337 -7.994 1.668 1.00 98.19 83 GLN A N 1
ATOM 671 C CA . GLN A 1 83 ? 0.589 -7.141 0.502 1.00 98.19 83 GLN A CA 1
ATOM 672 C C . GLN A 1 83 ? 2.029 -6.621 0.474 1.00 98.19 83 GLN A C 1
ATOM 674 O O . GLN A 1 83 ? 2.692 -6.697 -0.561 1.00 98.19 83 GLN A O 1
ATOM 679 N N . TRP A 1 84 ? 2.541 -6.153 1.617 1.00 98.31 84 TRP A N 1
ATOM 680 C CA . TRP A 1 84 ? 3.926 -5.708 1.741 1.00 98.31 84 TRP A CA 1
ATOM 681 C C . TRP A 1 84 ? 4.911 -6.828 1.381 1.00 98.31 84 TRP A C 1
ATOM 683 O O . TRP A 1 84 ? 5.776 -6.634 0.526 1.00 98.31 84 TRP A O 1
ATOM 693 N N . ARG A 1 85 ? 4.755 -8.023 1.965 1.00 98.31 85 ARG A N 1
ATOM 694 C CA . ARG A 1 85 ? 5.619 -9.177 1.664 1.00 98.31 85 ARG A CA 1
ATOM 695 C C . ARG A 1 85 ? 5.520 -9.615 0.205 1.00 98.31 85 ARG A C 1
ATOM 697 O O . ARG A 1 85 ? 6.544 -9.884 -0.416 1.00 98.31 85 ARG A O 1
ATOM 704 N N . SER A 1 86 ? 4.313 -9.628 -0.356 1.00 98.00 86 SER A N 1
ATOM 705 C CA . SER A 1 86 ? 4.096 -9.951 -1.765 1.00 98.00 86 SER A CA 1
ATOM 706 C C . SER A 1 86 ? 4.800 -8.954 -2.687 1.00 98.00 86 SER A C 1
ATOM 708 O O . SER A 1 86 ? 5.436 -9.369 -3.654 1.00 98.00 86 SER A O 1
ATOM 710 N N . ALA A 1 87 ? 4.728 -7.653 -2.387 1.00 97.69 87 ALA A N 1
ATOM 711 C CA . ALA A 1 87 ? 5.428 -6.627 -3.154 1.00 97.69 87 ALA A CA 1
ATOM 712 C C . ALA A 1 87 ? 6.952 -6.809 -3.074 1.00 97.69 87 ALA A C 1
ATOM 714 O O . ALA A 1 87 ? 7.624 -6.707 -4.096 1.00 97.69 87 ALA A O 1
ATOM 715 N N . GLN A 1 88 ? 7.498 -7.155 -1.901 1.00 97.06 88 GLN A N 1
ATOM 716 C CA . GLN A 1 88 ? 8.926 -7.463 -1.745 1.00 97.06 88 GLN A CA 1
ATOM 717 C C . GLN A 1 88 ? 9.370 -8.635 -2.623 1.00 97.06 88 GLN A C 1
ATOM 719 O O . GLN A 1 88 ? 10.354 -8.518 -3.353 1.00 97.06 88 GLN A O 1
ATOM 724 N N . SER A 1 89 ? 8.642 -9.753 -2.590 1.00 97.25 89 SER A N 1
ATOM 725 C CA . SER A 1 89 ? 8.951 -10.913 -3.433 1.00 97.25 89 SER A CA 1
ATOM 726 C C . SER A 1 89 ? 8.895 -10.568 -4.923 1.00 97.25 89 SER A C 1
ATOM 728 O O . SER A 1 89 ? 9.776 -10.965 -5.687 1.00 97.25 89 SER A O 1
ATOM 730 N N . GLU A 1 90 ? 7.903 -9.780 -5.331 1.00 97.44 90 GLU A N 1
ATOM 731 C CA . GLU A 1 90 ? 7.741 -9.370 -6.723 1.00 97.44 90 GLU A CA 1
ATOM 732 C C . GLU A 1 90 ? 8.845 -8.399 -7.179 1.00 97.44 90 GLU A C 1
ATOM 734 O O . GLU A 1 90 ? 9.320 -8.500 -8.310 1.00 97.44 90 GLU A O 1
ATOM 739 N N . ILE A 1 91 ? 9.336 -7.521 -6.293 1.00 97.44 91 ILE A N 1
ATOM 740 C CA . ILE A 1 91 ? 10.488 -6.646 -6.568 1.00 97.44 91 ILE A CA 1
ATOM 741 C C . ILE A 1 91 ? 11.717 -7.480 -6.916 1.00 97.44 91 ILE A C 1
ATOM 743 O O . ILE A 1 91 ? 12.395 -7.179 -7.897 1.00 97.44 91 ILE A O 1
ATOM 747 N N . HIS A 1 92 ? 12.000 -8.534 -6.144 1.00 96.12 92 HIS A N 1
ATOM 748 C CA . HIS A 1 92 ? 13.134 -9.417 -6.421 1.00 96.12 92 HIS A CA 1
ATOM 749 C C . HIS A 1 92 ? 12.995 -10.097 -7.787 1.00 96.12 92 HIS A C 1
ATOM 751 O O . HIS A 1 92 ? 13.939 -10.090 -8.576 1.00 96.12 92 HIS A O 1
ATOM 757 N N . ARG A 1 93 ? 11.801 -10.610 -8.106 1.00 97.44 93 ARG A N 1
ATOM 758 C CA . ARG A 1 93 ? 11.512 -11.231 -9.408 1.00 97.44 93 ARG A CA 1
ATOM 759 C C . ARG A 1 93 ? 11.687 -10.249 -10.568 1.00 97.44 93 ARG A C 1
ATOM 761 O O . ARG A 1 93 ? 12.173 -10.626 -11.636 1.00 97.44 93 ARG A O 1
ATOM 768 N N . LEU A 1 94 ? 11.254 -9.003 -10.393 1.00 97.06 94 LEU A N 1
ATOM 769 C CA . LEU A 1 94 ? 11.336 -7.975 -11.425 1.00 97.06 94 LEU A CA 1
ATOM 770 C C . LEU A 1 94 ? 12.771 -7.469 -11.612 1.00 97.06 94 LEU A C 1
ATOM 772 O O . LEU A 1 94 ? 13.186 -7.240 -12.744 1.00 97.06 94 LEU A O 1
ATOM 776 N N . HIS A 1 95 ? 13.551 -7.381 -10.533 1.00 96.12 95 HIS A N 1
ATOM 777 C CA . HIS A 1 95 ? 14.969 -7.025 -10.592 1.00 96.12 95 HIS A CA 1
ATOM 778 C C . HIS A 1 95 ? 15.761 -7.991 -11.480 1.00 96.12 95 HIS A C 1
ATOM 780 O O . HIS A 1 95 ? 16.449 -7.550 -12.395 1.00 96.12 95 HIS A O 1
ATOM 786 N N . SER A 1 96 ? 15.575 -9.304 -11.308 1.00 96.81 96 SER A N 1
ATOM 787 C CA . SER A 1 96 ? 16.230 -10.304 -12.165 1.00 96.81 96 SER A CA 1
ATOM 788 C C . SER A 1 96 ? 15.830 -10.185 -13.641 1.00 96.81 96 SER A C 1
ATOM 790 O O . SER A 1 96 ? 16.629 -10.467 -14.530 1.00 96.81 96 SER A O 1
ATOM 792 N N . GLN A 1 97 ? 14.604 -9.738 -13.935 1.00 97.31 97 GLN A N 1
ATOM 793 C CA . GLN A 1 97 ? 14.175 -9.483 -15.315 1.00 97.31 97 GLN A CA 1
ATOM 794 C C . GLN A 1 97 ? 14.814 -8.224 -15.903 1.00 97.31 97 GLN A C 1
ATOM 796 O O . GLN A 1 97 ? 15.122 -8.213 -17.093 1.00 97.31 97 GLN A O 1
ATOM 801 N N . VAL A 1 98 ? 15.008 -7.179 -15.093 1.00 96.56 98 VAL A N 1
ATOM 802 C CA . VAL A 1 98 ? 15.737 -5.969 -15.503 1.00 96.56 98 VAL A CA 1
ATOM 803 C C . VAL A 1 98 ? 17.187 -6.321 -15.821 1.00 96.56 98 VAL A C 1
ATOM 805 O O . VAL A 1 98 ? 17.679 -5.938 -16.877 1.00 96.56 98 VAL A O 1
ATOM 808 N N . GLU A 1 99 ? 17.848 -7.099 -14.961 1.00 96.44 99 GLU A N 1
ATOM 809 C CA . GLU A 1 99 ? 19.221 -7.567 -15.187 1.00 96.44 99 GLU A CA 1
ATOM 810 C C . GLU A 1 99 ? 19.337 -8.383 -16.479 1.00 96.44 99 GLU A C 1
ATOM 812 O O . GLU A 1 99 ? 20.226 -8.126 -17.287 1.00 96.44 99 GLU A O 1
ATOM 817 N N . ALA A 1 100 ? 18.408 -9.313 -16.719 1.00 97.06 100 ALA A N 1
ATOM 818 C CA . ALA A 1 100 ? 18.386 -10.098 -17.951 1.00 97.06 100 ALA A CA 1
ATOM 819 C C . ALA A 1 100 ? 18.174 -9.224 -19.201 1.00 97.06 100 ALA A C 1
ATOM 821 O O . ALA A 1 100 ? 18.856 -9.419 -20.204 1.00 97.06 100 ALA A O 1
ATOM 822 N N . ALA A 1 101 ? 17.266 -8.241 -19.142 1.00 96.88 101 ALA A N 1
ATOM 823 C CA . ALA A 1 101 ? 17.033 -7.304 -20.244 1.00 96.88 101 ALA A CA 1
ATOM 824 C C . ALA A 1 101 ? 18.249 -6.398 -20.503 1.00 96.88 101 ALA A C 1
ATOM 826 O O . ALA A 1 101 ? 18.552 -6.083 -21.652 1.00 96.88 101 ALA A O 1
ATOM 827 N N . LEU A 1 102 ? 18.964 -6.005 -19.444 1.00 95.75 102 LEU A N 1
ATOM 828 C CA . LEU A 1 102 ? 20.197 -5.229 -19.544 1.00 95.75 102 LEU A CA 1
ATOM 829 C C . LEU A 1 102 ? 21.323 -6.047 -20.190 1.00 95.75 102 LEU A C 1
ATOM 831 O O . LEU A 1 102 ? 22.022 -5.534 -21.057 1.00 95.75 102 LEU A O 1
ATOM 835 N N . GLN A 1 103 ? 21.468 -7.321 -19.813 1.00 97.00 103 GLN A N 1
ATOM 836 C CA . GLN A 1 103 ? 22.449 -8.239 -20.407 1.00 97.00 103 GLN A CA 1
ATOM 837 C C . GLN A 1 103 ? 22.192 -8.500 -21.895 1.00 97.00 103 GLN A C 1
ATOM 839 O O . GLN A 1 103 ? 23.138 -8.731 -22.642 1.00 97.00 103 GLN A O 1
ATOM 844 N N . SER A 1 104 ? 20.930 -8.462 -22.327 1.00 97.50 104 SER A N 1
ATOM 845 C CA . SER A 1 104 ? 20.551 -8.590 -23.737 1.00 97.50 104 SER A CA 1
ATOM 846 C C . SER A 1 104 ? 20.489 -7.255 -24.488 1.00 97.50 104 SER A C 1
ATOM 848 O O . SER A 1 104 ? 19.992 -7.237 -25.610 1.00 97.50 104 SER A O 1
ATOM 850 N N . GLU A 1 105 ? 20.916 -6.146 -23.870 1.00 97.19 105 GLU A N 1
ATOM 851 C CA . GLU A 1 105 ? 20.870 -4.787 -24.437 1.00 97.19 105 GLU A CA 1
ATOM 852 C C . GLU A 1 105 ? 19.460 -4.338 -24.895 1.00 97.19 105 GLU A C 1
ATOM 854 O O . GLU A 1 105 ? 19.301 -3.467 -25.751 1.00 97.19 105 GLU A O 1
ATOM 859 N N . ASP A 1 106 ? 18.399 -4.896 -24.298 1.00 97.31 106 ASP A N 1
ATOM 860 C CA . ASP A 1 106 ? 17.008 -4.522 -24.581 1.00 97.31 106 ASP A CA 1
ATOM 861 C C . ASP A 1 106 ? 16.600 -3.318 -23.715 1.00 97.31 106 ASP A C 1
ATOM 863 O O . ASP A 1 106 ? 15.918 -3.426 -22.687 1.00 97.31 106 ASP A O 1
ATOM 867 N N . TYR A 1 107 ? 17.058 -2.134 -24.129 1.00 94.94 107 TYR A N 1
ATOM 868 C CA . TYR A 1 107 ? 16.843 -0.882 -23.397 1.00 94.94 107 TYR A CA 1
ATOM 869 C C . TYR A 1 107 ? 15.368 -0.476 -23.310 1.00 94.94 107 TYR A C 1
ATOM 871 O O . TYR A 1 107 ? 14.953 0.131 -22.321 1.00 94.94 107 TYR A O 1
ATOM 879 N N . VAL A 1 108 ? 14.558 -0.830 -24.313 1.00 96.19 108 VAL A N 1
ATOM 880 C CA . VAL A 1 108 ? 13.119 -0.530 -24.316 1.00 96.19 108 VAL A CA 1
ATOM 881 C C . VAL A 1 108 ? 12.431 -1.322 -23.210 1.00 96.19 108 VAL A C 1
ATOM 883 O O . VAL A 1 108 ? 11.724 -0.747 -22.377 1.00 96.19 108 VAL A O 1
ATOM 886 N N . ARG A 1 109 ? 12.687 -2.633 -23.143 1.00 96.12 109 ARG A N 1
ATOM 887 C CA . ARG A 1 109 ? 12.156 -3.483 -22.077 1.00 96.12 109 ARG A CA 1
ATOM 888 C C . ARG A 1 109 ? 12.679 -3.068 -20.708 1.00 96.12 109 ARG A C 1
ATOM 890 O O . ARG A 1 109 ? 11.897 -3.027 -19.760 1.00 96.12 109 ARG A O 1
ATOM 897 N N . CYS A 1 110 ? 13.958 -2.710 -20.602 1.00 95.56 110 CYS A N 1
ATOM 898 C CA . CYS A 1 110 ? 14.541 -2.196 -19.364 1.00 95.56 110 CYS A CA 1
ATOM 899 C C . CYS A 1 110 ? 13.806 -0.941 -18.858 1.00 95.56 110 CYS A C 1
ATOM 901 O O . CYS A 1 110 ? 13.454 -0.866 -17.678 1.00 95.56 110 CYS A O 1
ATOM 903 N N . GLY A 1 111 ? 13.481 0.003 -19.749 1.00 94.12 111 GLY A N 1
ATOM 904 C CA . GLY A 1 111 ? 12.698 1.195 -19.411 1.00 94.12 111 GLY A CA 1
ATOM 905 C C . GLY A 1 111 ? 11.301 0.863 -18.876 1.00 94.12 111 GLY A C 1
ATOM 906 O O . GLY A 1 111 ? 10.892 1.381 -17.834 1.00 94.12 111 GLY A O 1
ATOM 907 N N . VAL A 1 112 ? 10.588 -0.059 -19.533 1.00 95.44 112 VAL A N 1
ATOM 908 C CA . VAL A 1 112 ? 9.255 -0.512 -19.091 1.00 95.44 112 VAL A CA 1
ATOM 909 C C . VAL A 1 112 ? 9.322 -1.192 -17.721 1.00 95.44 112 VAL A C 1
ATOM 911 O O . VAL A 1 112 ? 8.556 -0.846 -16.818 1.00 95.44 112 VAL A O 1
ATOM 914 N N . LEU A 1 113 ? 10.255 -2.132 -17.541 1.00 96.38 113 LEU A N 1
ATOM 915 C CA . LEU A 1 113 ? 10.440 -2.853 -16.279 1.00 96.38 113 LEU A CA 1
ATOM 916 C C . LEU A 1 113 ? 10.860 -1.911 -15.140 1.00 96.38 113 LEU A C 1
ATOM 918 O O . LEU A 1 113 ? 10.395 -2.068 -14.014 1.00 96.38 113 LEU A O 1
ATOM 922 N N . SER A 1 114 ? 11.670 -0.889 -15.426 1.00 94.50 114 SER A N 1
ATOM 923 C CA . SER A 1 114 ? 12.068 0.123 -14.439 1.00 94.50 114 SER A CA 1
ATOM 924 C C . SER A 1 114 ? 10.874 0.938 -13.938 1.00 94.50 114 SER A C 1
ATOM 926 O O . SER A 1 114 ? 10.744 1.170 -12.736 1.00 94.50 114 SER A O 1
ATOM 928 N N . GLY A 1 115 ? 9.949 1.318 -14.826 1.00 95.00 115 GLY A N 1
ATOM 929 C CA . GLY A 1 115 ? 8.709 1.989 -14.421 1.00 95.00 115 GLY A CA 1
ATOM 930 C C . GLY A 1 115 ? 7.825 1.120 -13.525 1.00 95.00 115 GLY A C 1
ATOM 931 O O . GLY A 1 115 ? 7.299 1.601 -12.519 1.00 95.00 115 GLY A O 1
ATOM 932 N N . GLN A 1 116 ? 7.723 -0.175 -13.835 1.00 96.75 116 GLN A N 1
ATOM 933 C CA . GLN A 1 116 ? 7.027 -1.143 -12.983 1.00 96.75 116 GLN A CA 1
ATOM 934 C C . GLN A 1 116 ? 7.708 -1.289 -11.616 1.00 96.75 116 GLN A C 1
ATOM 936 O O . GLN A 1 116 ? 7.026 -1.322 -10.593 1.00 96.75 116 GLN A O 1
ATOM 941 N N . LEU A 1 117 ? 9.044 -1.307 -11.578 1.00 96.62 117 LEU A N 1
ATOM 942 C CA . LEU A 1 117 ? 9.818 -1.405 -10.342 1.00 96.62 117 LEU A CA 1
ATOM 943 C C . LEU A 1 117 ? 9.591 -0.194 -9.430 1.00 96.62 117 LEU A C 1
ATOM 945 O O . LEU A 1 117 ? 9.429 -0.360 -8.222 1.00 96.62 117 LEU A O 1
ATOM 949 N N . VAL A 1 118 ? 9.527 1.013 -10.001 1.00 96.25 118 VAL A N 1
ATOM 950 C CA . VAL A 1 118 ? 9.213 2.244 -9.260 1.00 96.25 118 VAL A CA 1
ATOM 951 C C . VAL A 1 118 ? 7.824 2.169 -8.625 1.00 96.25 118 VAL A C 1
ATOM 953 O O . VAL A 1 118 ? 7.685 2.454 -7.434 1.00 96.25 118 VAL A O 1
ATOM 956 N N . ALA A 1 119 ? 6.806 1.767 -9.390 1.00 96.88 119 ALA A N 1
ATOM 957 C CA . ALA A 1 119 ? 5.448 1.615 -8.869 1.00 96.88 119 ALA A CA 1
ATOM 958 C C . ALA A 1 119 ? 5.397 0.561 -7.750 1.00 96.88 119 ALA A C 1
ATOM 960 O O . ALA A 1 119 ? 4.862 0.799 -6.668 1.00 96.88 119 ALA A O 1
ATOM 961 N N . LEU A 1 120 ? 6.040 -0.585 -7.962 1.00 97.44 120 LEU A N 1
ATOM 962 C CA . LEU A 1 120 ? 6.040 -1.679 -7.001 1.00 97.44 120 LEU A CA 1
ATOM 963 C C . LEU A 1 120 ? 6.787 -1.332 -5.702 1.00 97.44 120 LEU A C 1
ATOM 965 O O . LEU A 1 120 ? 6.330 -1.693 -4.619 1.00 97.44 120 LEU A O 1
ATOM 969 N N . ARG A 1 121 ? 7.888 -0.576 -5.788 1.00 97.94 121 ARG A N 1
ATOM 970 C CA . ARG A 1 121 ? 8.586 -0.021 -4.616 1.00 97.94 121 ARG A CA 1
ATOM 971 C C . ARG A 1 121 ? 7.719 0.966 -3.842 1.00 97.94 121 ARG A C 1
ATOM 973 O O . ARG A 1 121 ? 7.703 0.918 -2.616 1.00 97.94 121 ARG A O 1
ATOM 980 N N . ALA A 1 122 ? 6.970 1.825 -4.530 1.00 97.62 122 ALA A N 1
ATOM 981 C CA . ALA A 1 122 ? 6.026 2.717 -3.863 1.00 97.62 122 ALA A CA 1
ATOM 982 C C . ALA A 1 122 ? 4.918 1.934 -3.145 1.00 97.62 122 ALA A C 1
ATOM 984 O O . ALA A 1 122 ? 4.617 2.226 -1.989 1.00 97.62 122 ALA A O 1
ATOM 985 N N . ARG A 1 123 ? 4.374 0.891 -3.785 1.00 98.19 123 ARG A N 1
ATOM 986 C CA . ARG A 1 123 ? 3.383 -0.007 -3.178 1.00 98.19 123 ARG A CA 1
ATOM 987 C C . ARG A 1 123 ? 3.925 -0.729 -1.950 1.00 98.19 123 ARG A C 1
ATOM 989 O O . ARG A 1 123 ? 3.225 -0.803 -0.942 1.00 98.19 123 ARG A O 1
ATOM 996 N N . GLU A 1 124 ? 5.156 -1.240 -2.018 1.00 98.44 124 GLU A N 1
ATOM 997 C CA . GLU A 1 124 ? 5.843 -1.867 -0.882 1.00 98.44 124 GLU A CA 1
ATOM 998 C C . GLU A 1 124 ? 5.878 -0.910 0.317 1.00 98.44 124 GLU A C 1
ATOM 1000 O O . GLU A 1 124 ? 5.399 -1.253 1.399 1.00 98.44 124 GLU A O 1
ATOM 1005 N N . GLN A 1 125 ? 6.402 0.300 0.109 1.00 98.25 125 GLN A N 1
ATOM 1006 C CA . GLN A 1 125 ? 6.554 1.305 1.161 1.00 98.25 125 GLN A CA 1
ATOM 1007 C C . GLN A 1 125 ? 5.205 1.765 1.721 1.00 98.25 125 GLN A C 1
ATOM 1009 O O . GLN A 1 125 ? 5.048 1.883 2.937 1.00 98.25 125 GLN A O 1
ATOM 1014 N N . ALA A 1 126 ? 4.215 1.985 0.854 1.00 98.12 126 ALA A N 1
ATOM 1015 C CA . ALA A 1 126 ? 2.876 2.387 1.263 1.00 98.12 126 ALA A CA 1
ATOM 1016 C C . ALA A 1 126 ? 2.181 1.288 2.086 1.00 98.12 126 ALA A C 1
ATOM 1018 O O . ALA A 1 126 ? 1.606 1.575 3.138 1.00 98.12 126 ALA A O 1
ATOM 1019 N N . SER A 1 127 ? 2.293 0.023 1.664 1.00 98.38 127 SER A N 1
ATOM 1020 C CA . SER A 1 127 ? 1.731 -1.129 2.387 1.00 98.38 127 SER A CA 1
ATOM 1021 C C . SER A 1 127 ? 2.406 -1.319 3.745 1.00 98.38 127 SER A C 1
ATOM 1023 O O . SER A 1 127 ? 1.735 -1.526 4.757 1.00 98.38 127 SER A O 1
ATOM 1025 N N . GLN A 1 128 ? 3.735 -1.179 3.796 1.00 98.50 128 GLN A N 1
ATOM 1026 C CA . GLN A 1 128 ? 4.503 -1.219 5.039 1.00 98.50 128 GLN A CA 1
ATOM 1027 C C . GLN A 1 128 ? 4.079 -0.098 6.001 1.00 98.50 128 GLN A C 1
ATOM 1029 O O . GLN A 1 128 ? 3.907 -0.336 7.199 1.00 98.50 128 GLN A O 1
ATOM 1034 N N . ALA A 1 129 ? 3.889 1.122 5.492 1.00 98.12 129 ALA A N 1
ATOM 1035 C CA . ALA A 1 129 ? 3.429 2.254 6.289 1.00 98.12 129 ALA A CA 1
ATOM 1036 C C . ALA A 1 129 ? 2.022 2.010 6.857 1.00 98.12 129 ALA A C 1
ATOM 1038 O O . ALA A 1 129 ? 1.811 2.208 8.055 1.00 98.12 129 ALA A O 1
ATOM 1039 N N . ALA A 1 130 ? 1.088 1.515 6.037 1.00 98.00 130 ALA A N 1
ATOM 1040 C CA . ALA A 1 130 ? -0.259 1.154 6.476 1.00 98.00 130 ALA A CA 1
ATOM 1041 C C . ALA A 1 130 ? -0.226 0.084 7.581 1.00 98.00 130 ALA A C 1
ATOM 1043 O O . ALA A 1 130 ? -0.814 0.280 8.648 1.00 98.00 130 ALA A O 1
ATOM 1044 N N . TYR A 1 131 ? 0.535 -0.996 7.374 1.00 98.19 131 TYR A N 1
ATOM 1045 C CA . TYR A 1 131 ? 0.756 -2.044 8.374 1.00 98.19 131 TYR A CA 1
ATOM 1046 C C . TYR A 1 131 ? 1.263 -1.473 9.708 1.00 98.19 131 TYR A C 1
ATOM 1048 O O . TYR A 1 131 ? 0.676 -1.735 10.763 1.00 98.19 131 TYR A O 1
ATOM 1056 N N . ASN A 1 132 ? 2.322 -0.659 9.670 1.00 97.75 132 ASN A N 1
ATOM 1057 C CA . ASN A 1 132 ? 2.941 -0.087 10.866 1.00 97.75 132 ASN A CA 1
ATOM 1058 C C . ASN A 1 132 ? 1.988 0.851 11.619 1.00 97.75 132 ASN A C 1
ATOM 1060 O O . ASN A 1 132 ? 1.940 0.834 12.852 1.00 97.75 132 ASN A O 1
ATOM 1064 N N . GLU A 1 133 ? 1.204 1.648 10.898 1.00 97.00 133 GLU A N 1
ATOM 1065 C CA . GLU A 1 133 ? 0.203 2.535 11.487 1.00 97.00 133 GLU A CA 1
ATOM 1066 C C . GLU A 1 133 ? -0.909 1.753 12.199 1.00 97.00 133 GLU A C 1
ATOM 1068 O O . GLU A 1 133 ? -1.257 2.068 13.342 1.00 97.00 133 GLU A O 1
ATOM 1073 N N . ILE A 1 134 ? -1.423 0.682 11.587 1.00 96.56 134 ILE A N 1
ATOM 1074 C CA . ILE A 1 134 ? -2.437 -0.175 12.215 1.00 96.56 134 ILE A CA 1
ATOM 1075 C C . ILE A 1 134 ? -1.847 -0.899 13.431 1.00 96.56 134 ILE A C 1
ATOM 1077 O O . ILE A 1 134 ? -2.448 -0.899 14.507 1.00 96.56 134 ILE A O 1
ATOM 1081 N N . GLN A 1 135 ? -0.643 -1.461 13.305 1.00 96.00 135 GLN A N 1
ATOM 1082 C CA . GLN A 1 135 ? 0.060 -2.119 14.407 1.00 96.00 135 GLN A CA 1
ATOM 1083 C C . GLN A 1 135 ? 0.305 -1.153 15.583 1.00 96.00 135 GLN A C 1
ATOM 1085 O O . GLN A 1 135 ? 0.147 -1.528 16.750 1.00 96.00 135 GLN A O 1
ATOM 1090 N N . SER A 1 136 ? 0.624 0.112 15.303 1.00 94.44 136 SER A N 1
ATOM 1091 C CA . SER A 1 136 ? 0.742 1.176 16.310 1.00 94.44 136 SER A CA 1
ATOM 1092 C C . SER A 1 136 ? -0.595 1.458 17.013 1.00 94.44 136 SER A C 1
ATOM 1094 O O . SER A 1 136 ? -0.647 1.587 18.239 1.00 94.44 136 SER A O 1
ATOM 1096 N N . VAL A 1 137 ? -1.709 1.484 16.275 1.00 93.44 137 VAL A N 1
ATOM 1097 C CA . VAL A 1 137 ? -3.055 1.635 16.856 1.00 93.44 137 VAL A CA 1
ATOM 1098 C C . VAL A 1 137 ? -3.434 0.446 17.750 1.00 93.44 137 VAL A C 1
ATOM 1100 O O . VAL A 1 137 ? -3.951 0.652 18.856 1.00 93.44 137 VAL A O 1
ATOM 1103 N N . LEU A 1 138 ? -3.164 -0.781 17.299 1.00 92.19 138 LEU A N 1
ATOM 1104 C CA . LEU A 1 138 ? -3.476 -2.013 18.028 1.00 92.19 138 LEU A CA 1
ATOM 1105 C C . LEU A 1 138 ? -2.645 -2.129 19.314 1.00 92.19 138 LEU A C 1
ATOM 1107 O O . LEU A 1 138 ? -3.206 -2.308 20.392 1.00 92.19 138 LEU A O 1
ATOM 1111 N N . SER A 1 139 ? -1.327 -1.933 19.231 1.00 89.88 139 SER A N 1
ATOM 1112 C CA . SER A 1 139 ? -0.411 -2.030 20.381 1.00 89.88 139 SER A CA 1
ATOM 1113 C C . SER A 1 139 ? -0.701 -1.009 21.487 1.00 89.88 139 SER A C 1
ATOM 1115 O O . SER A 1 139 ? -0.566 -1.312 22.670 1.00 89.88 139 SER A O 1
ATOM 1117 N N . ARG A 1 140 ? -1.157 0.197 21.131 1.00 86.56 140 ARG A N 1
ATOM 1118 C CA . ARG A 1 140 ? -1.490 1.265 22.094 1.00 86.56 140 ARG A CA 1
ATOM 1119 C C . ARG A 1 140 ? -2.880 1.115 22.721 1.00 86.56 140 ARG A C 1
ATOM 1121 O O . ARG A 1 140 ? -3.263 1.917 23.581 1.00 86.56 140 ARG A O 1
ATOM 1128 N N . SER A 1 141 ? -3.662 0.126 22.295 1.00 82.06 141 SER A N 1
ATOM 1129 C CA . 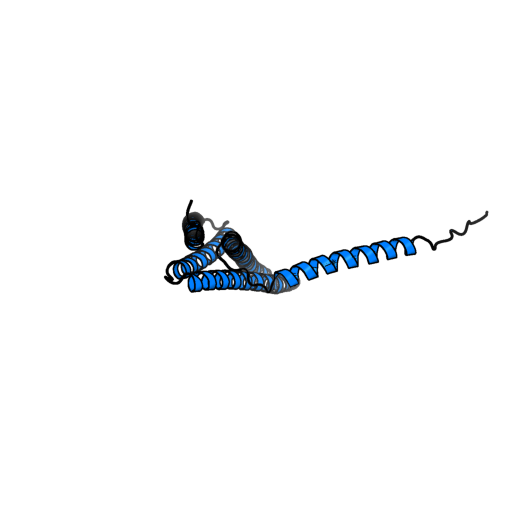SER A 1 141 ? -5.039 -0.069 22.743 1.00 82.06 141 SER A CA 1
ATOM 1130 C C . SER A 1 141 ? -5.115 -1.047 23.917 1.00 82.06 141 SER A C 1
ATOM 1132 O O . SER A 1 141 ? -5.118 -2.257 23.743 1.00 82.06 141 SER A O 1
ATOM 1134 N N . LYS A 1 142 ? -5.262 -0.498 25.134 1.00 65.44 142 LYS A N 1
ATOM 1135 C CA . LYS A 1 142 ? -5.310 -1.232 26.421 1.00 65.44 142 LYS A CA 1
ATOM 1136 C C . LYS A 1 142 ? -6.394 -2.324 26.539 1.00 65.44 142 LYS A C 1
ATOM 1138 O O . LYS A 1 142 ? -6.371 -3.085 27.493 1.00 65.44 142 LYS A O 1
ATOM 1143 N N . GLN A 1 143 ? -7.372 -2.353 25.633 1.00 64.19 143 GLN A N 1
ATOM 1144 C CA . GLN A 1 143 ? -8.556 -3.226 25.691 1.00 64.19 143 GLN A CA 1
ATOM 1145 C C . GLN A 1 143 ? -8.480 -4.426 24.739 1.00 64.19 143 GLN A C 1
ATOM 1147 O O . GLN A 1 143 ? -9.449 -5.170 24.623 1.00 64.19 143 GLN A O 1
ATOM 1152 N N . ILE A 1 144 ? -7.364 -4.597 24.032 1.00 63.78 144 ILE A N 1
ATOM 1153 C CA . ILE A 1 144 ? -7.176 -5.720 23.123 1.00 63.78 144 ILE A CA 1
ATOM 1154 C C . ILE A 1 144 ? -6.456 -6.823 23.901 1.00 63.78 144 ILE A C 1
ATOM 1156 O O . ILE A 1 144 ? -5.310 -6.605 24.301 1.00 63.78 144 ILE A O 1
ATOM 1160 N N . PRO A 1 145 ? -7.089 -7.988 24.141 1.00 57.03 145 PRO A N 1
ATOM 1161 C CA . PRO A 1 145 ? -6.372 -9.147 24.646 1.00 57.03 145 PRO A CA 1
ATOM 1162 C C . PRO A 1 145 ? -5.250 -9.450 23.656 1.00 57.03 145 PRO A C 1
ATOM 1164 O O . PRO A 1 145 ? -5.523 -9.724 22.486 1.00 57.03 145 PRO A O 1
ATOM 1167 N N . GLN A 1 146 ? -3.992 -9.347 24.087 1.00 55.38 146 GLN A N 1
ATOM 1168 C CA . GLN A 1 146 ? -2.906 -9.845 23.256 1.00 55.38 146 GLN A CA 1
ATOM 11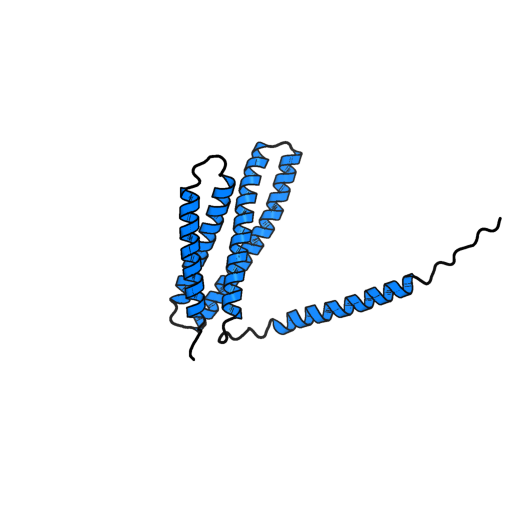69 C C . GLN A 1 146 ? -3.117 -11.354 23.087 1.00 55.38 146 GLN A C 1
ATOM 1171 O O . GLN A 1 146 ? -3.364 -12.038 24.085 1.00 55.38 146 GLN A O 1
ATOM 1176 N N . PRO A 1 147 ? -3.067 -11.891 21.857 1.00 51.94 147 PRO A N 1
ATOM 1177 C CA . PRO A 1 147 ? -3.103 -13.332 21.677 1.00 51.94 147 PRO A CA 1
ATOM 1178 C C . PRO A 1 147 ? -1.932 -13.938 22.460 1.00 51.94 147 PRO A C 1
ATOM 1180 O O . PRO A 1 147 ? -0.779 -13.570 22.250 1.00 51.94 147 PRO A O 1
ATOM 1183 N N . ALA A 1 148 ? -2.230 -14.868 23.370 1.00 52.66 148 ALA A N 1
ATOM 1184 C CA . ALA A 1 148 ? -1.262 -15.487 24.282 1.00 52.66 148 ALA A CA 1
ATOM 1185 C C . ALA A 1 148 ? -0.171 -16.333 23.580 1.00 52.66 148 ALA A C 1
ATOM 1187 O O . ALA A 1 148 ? 0.644 -16.961 24.245 1.00 52.66 148 ALA A O 1
ATOM 1188 N N . ALA A 1 149 ? -0.138 -16.361 22.245 1.00 46.75 149 ALA A N 1
ATOM 1189 C CA . ALA A 1 149 ? 0.681 -17.278 21.460 1.00 46.75 149 ALA A CA 1
ATOM 1190 C C . ALA A 1 149 ? 2.000 -16.686 20.925 1.00 46.75 149 ALA A C 1
ATOM 1192 O O . ALA A 1 149 ? 2.794 -17.432 20.364 1.00 46.75 149 ALA A O 1
ATOM 1193 N N . THR A 1 150 ? 2.277 -15.386 21.084 1.00 46.28 150 THR A N 1
ATOM 1194 C CA . THR A 1 150 ? 3.472 -14.760 20.466 1.00 46.28 150 THR A CA 1
ATOM 1195 C C . THR A 1 150 ? 4.559 -14.314 21.437 1.00 46.28 150 THR A C 1
ATOM 1197 O O . THR A 1 150 ? 5.652 -13.973 20.992 1.00 46.28 150 THR A O 1
ATOM 1200 N N . VAL A 1 151 ? 4.314 -14.354 22.750 1.00 47.25 151 VAL A N 1
ATOM 1201 C CA . VAL A 1 151 ? 5.346 -13.990 23.740 1.00 47.25 151 VAL A CA 1
ATOM 1202 C C . VAL A 1 151 ? 6.329 -15.145 23.968 1.00 47.25 151 VAL A C 1
ATOM 1204 O O . VAL A 1 151 ? 7.515 -14.907 24.154 1.00 47.25 151 VAL A O 1
ATOM 1207 N N . ALA A 1 152 ? 5.878 -16.399 23.845 1.00 46.19 152 ALA A N 1
ATOM 1208 C CA . ALA A 1 152 ? 6.759 -17.566 23.941 1.00 46.19 152 ALA A CA 1
ATOM 1209 C C . ALA A 1 152 ? 7.720 -17.679 22.740 1.00 46.19 152 ALA A C 1
ATOM 1211 O O . ALA A 1 152 ? 8.874 -18.063 22.901 1.00 46.19 152 ALA A O 1
ATOM 1212 N N . SER A 1 153 ? 7.276 -17.297 21.540 1.00 47.19 153 SER A N 1
ATOM 1213 C CA . SER A 1 153 ? 8.075 -17.431 20.313 1.00 47.19 153 SER A CA 1
ATOM 1214 C C . SER A 1 153 ? 9.163 -16.359 20.188 1.00 47.19 153 SER A C 1
ATOM 1216 O O . SER A 1 153 ? 10.245 -16.657 19.692 1.00 47.19 153 SER A O 1
ATOM 1218 N N . LEU A 1 154 ? 8.908 -15.132 20.662 1.00 48.62 154 LEU A N 1
ATOM 1219 C CA . LEU A 1 154 ? 9.915 -14.061 20.696 1.00 48.62 154 LEU A CA 1
ATOM 1220 C C . LEU A 1 154 ? 10.904 -14.237 21.858 1.00 48.62 154 LEU A C 1
ATOM 1222 O O . LEU A 1 154 ? 12.101 -14.082 21.643 1.00 48.62 154 LEU A O 1
ATOM 1226 N N . ALA A 1 155 ? 10.445 -14.676 23.037 1.00 50.56 155 ALA A N 1
ATOM 1227 C CA . ALA A 1 155 ? 11.341 -15.001 24.151 1.00 50.56 155 ALA A CA 1
ATOM 1228 C C . ALA A 1 155 ? 12.285 -16.178 23.823 1.00 50.56 155 ALA A C 1
ATOM 1230 O O . ALA A 1 155 ? 13.452 -16.167 24.212 1.00 50.56 155 ALA A O 1
ATOM 1231 N N . ASN A 1 156 ? 11.823 -17.165 23.044 1.00 50.09 156 ASN A N 1
ATOM 1232 C CA . ASN A 1 156 ? 12.674 -18.268 22.584 1.00 50.09 156 ASN A CA 1
ATOM 1233 C C . ASN A 1 156 ? 13.684 -17.849 21.500 1.00 50.09 156 ASN A C 1
ATOM 1235 O O . ASN A 1 156 ? 14.752 -18.455 21.405 1.00 50.09 156 ASN A O 1
ATOM 1239 N N . LEU A 1 157 ? 13.391 -16.814 20.703 1.00 49.91 157 LEU A N 1
ATOM 1240 C CA . LEU A 1 157 ? 14.336 -16.259 19.723 1.00 49.91 157 LEU A CA 1
ATOM 1241 C C . LEU A 1 157 ? 15.433 -15.420 20.391 1.00 49.91 157 LEU A C 1
ATOM 1243 O O . LEU A 1 157 ? 16.586 -15.505 19.977 1.00 49.91 157 LEU A O 1
ATOM 1247 N N . GLU A 1 158 ? 15.109 -14.675 21.449 1.00 49.53 158 GLU A N 1
ATOM 1248 C CA . GLU A 1 158 ? 16.106 -13.933 22.236 1.00 49.53 158 GLU A CA 1
ATOM 1249 C C . GLU A 1 158 ? 16.996 -14.884 23.056 1.00 49.53 158 GLU A C 1
ATOM 1251 O O . GLU A 1 158 ? 18.216 -14.739 23.049 1.00 49.53 158 GLU A O 1
ATOM 1256 N N . SER A 1 159 ? 16.422 -15.950 23.626 1.00 49.03 159 SER A N 1
ATOM 1257 C CA . SER A 1 159 ? 17.181 -16.982 24.360 1.00 49.03 159 SER A CA 1
ATOM 1258 C C . SER A 1 159 ? 18.128 -17.797 23.466 1.00 49.03 159 SER A C 1
ATOM 1260 O O . SER A 1 159 ? 19.151 -18.295 23.927 1.00 49.03 159 SER A O 1
ATOM 1262 N N . SER A 1 160 ? 17.814 -17.932 22.173 1.00 51.44 160 SER A N 1
ATOM 1263 C CA . SER A 1 160 ? 18.663 -18.659 21.214 1.00 51.44 160 SER A CA 1
ATOM 1264 C C . SER A 1 160 ? 19.828 -17.812 20.684 1.00 51.44 160 SER A C 1
ATOM 1266 O O . SER A 1 160 ? 20.793 -18.358 20.150 1.00 51.44 160 SER A O 1
ATOM 1268 N N . ASN A 1 161 ? 19.757 -16.484 20.809 1.00 48.41 161 ASN A N 1
ATOM 1269 C CA . ASN A 1 161 ? 20.783 -15.583 20.284 1.00 48.41 161 ASN A CA 1
ATOM 1270 C C . ASN A 1 161 ? 21.943 -15.380 21.276 1.00 48.41 161 ASN A C 1
ATOM 1272 O O . ASN A 1 161 ? 23.088 -15.227 20.855 1.00 48.41 161 ASN A O 1
ATOM 1276 N N . ASP A 1 162 ? 21.671 -15.463 22.582 1.00 50.78 162 ASP A N 1
ATOM 1277 C CA . ASP A 1 162 ? 22.705 -15.349 23.619 1.00 50.78 162 ASP A CA 1
ATOM 1278 C C . ASP A 1 162 ? 23.552 -16.626 23.762 1.00 50.78 162 ASP A C 1
ATOM 1280 O O . ASP A 1 162 ? 24.756 -16.539 24.011 1.00 50.78 162 ASP A O 1
ATOM 1284 N N . GLN A 1 163 ? 22.980 -17.809 23.506 1.00 51.44 163 GLN A N 1
ATOM 1285 C CA . GLN A 1 163 ? 23.736 -19.069 23.521 1.00 51.44 163 GLN A CA 1
ATOM 1286 C C . GLN A 1 163 ? 24.763 -19.139 22.372 1.00 51.44 163 GLN A C 1
ATOM 1288 O O . GLN A 1 163 ? 25.917 -19.504 22.587 1.00 51.44 163 GLN A O 1
ATOM 1293 N N . ASN A 1 164 ? 24.378 -18.701 21.166 1.00 47.09 164 ASN A N 1
ATOM 1294 C CA . ASN A 1 164 ? 25.261 -18.703 19.992 1.00 47.09 164 ASN A CA 1
ATOM 1295 C C . ASN A 1 164 ? 26.438 -17.723 20.118 1.00 47.09 164 ASN A C 1
ATOM 1297 O O . ASN A 1 164 ? 27.484 -17.925 19.501 1.00 47.09 164 ASN A O 1
ATOM 1301 N N . LYS A 1 165 ? 26.288 -16.661 20.918 1.00 49.03 165 LYS A N 1
ATOM 1302 C CA . LYS A 1 165 ? 27.355 -15.684 21.148 1.00 49.03 165 LYS A CA 1
ATOM 1303 C C . LYS A 1 165 ? 28.432 -16.224 22.095 1.00 49.03 165 LYS A C 1
ATOM 1305 O O . LYS A 1 165 ? 29.609 -15.975 21.859 1.00 49.03 165 LYS A O 1
ATOM 1310 N N . PHE A 1 166 ? 28.044 -17.020 23.095 1.00 51.97 166 PHE A N 1
ATOM 1311 C CA . PHE A 1 166 ? 28.976 -17.651 24.038 1.00 51.97 166 PHE A CA 1
ATOM 1312 C C . PHE A 1 166 ? 29.833 -18.751 23.391 1.00 51.97 166 PHE A C 1
ATOM 1314 O O . PHE A 1 166 ? 31.026 -18.855 23.680 1.00 51.97 166 PHE A O 1
ATOM 1321 N N . ASP A 1 167 ? 29.258 -19.540 22.480 1.00 54.00 167 ASP A N 1
ATOM 1322 C CA . ASP A 1 167 ? 29.994 -20.615 21.801 1.00 54.00 167 ASP A CA 1
ATOM 1323 C C . ASP A 1 167 ? 30.989 -20.077 20.754 1.00 54.00 167 ASP A C 1
ATOM 1325 O O . ASP A 1 167 ? 32.070 -20.643 20.576 1.00 54.00 167 ASP A O 1
ATOM 1329 N N . ALA A 1 168 ? 30.679 -18.947 20.106 1.00 54.19 168 ALA A N 1
ATOM 1330 C CA . ALA A 1 168 ? 31.581 -18.296 19.153 1.00 54.19 168 ALA A CA 1
ATOM 1331 C C . ALA A 1 168 ? 32.799 -17.637 19.830 1.00 54.19 168 ALA A C 1
ATOM 1333 O O . ALA A 1 168 ? 33.900 -17.670 19.279 1.00 54.19 168 ALA A O 1
ATOM 1334 N N . GLU A 1 169 ? 32.622 -17.068 21.025 1.00 54.41 169 GLU A N 1
ATOM 1335 C CA . GLU A 1 169 ? 33.706 -16.415 21.774 1.00 54.41 169 GLU A CA 1
ATOM 1336 C C . GLU A 1 169 ? 34.674 -17.448 22.377 1.00 54.41 169 GLU A C 1
ATOM 1338 O O . GLU A 1 169 ? 35.891 -17.278 22.303 1.00 54.41 169 GLU A O 1
ATOM 1343 N N . LYS A 1 170 ? 34.154 -18.595 22.840 1.00 55.88 170 LYS A N 1
ATOM 1344 C CA . LYS A 1 170 ? 34.967 -19.716 23.335 1.00 55.88 170 LYS A CA 1
ATOM 1345 C C . LYS A 1 170 ? 35.785 -20.401 22.228 1.00 55.88 170 LYS A C 1
ATOM 1347 O O . LYS A 1 170 ? 36.937 -20.763 22.447 1.00 55.88 170 LYS A O 1
ATOM 1352 N N . LEU A 1 171 ? 35.228 -20.531 21.019 1.00 54.25 171 LEU A N 1
ATOM 1353 C CA . LEU A 1 171 ? 35.952 -21.066 19.855 1.00 54.25 171 LEU A CA 1
ATOM 1354 C C . LEU A 1 171 ? 37.057 -20.123 19.346 1.00 54.25 171 LEU A C 1
ATOM 1356 O O . LEU A 1 171 ? 38.040 -20.592 18.771 1.00 54.25 171 LEU A O 1
ATOM 1360 N N . ALA A 1 172 ? 36.924 -18.810 19.560 1.00 55.59 172 ALA A N 1
ATOM 1361 C CA . ALA A 1 172 ? 37.946 -17.832 19.190 1.00 55.59 172 ALA A CA 1
ATOM 1362 C C . ALA A 1 172 ? 39.134 -17.812 20.172 1.00 55.59 172 ALA A C 1
ATOM 1364 O O . ALA A 1 172 ? 40.272 -17.633 19.731 1.00 55.59 172 ALA A O 1
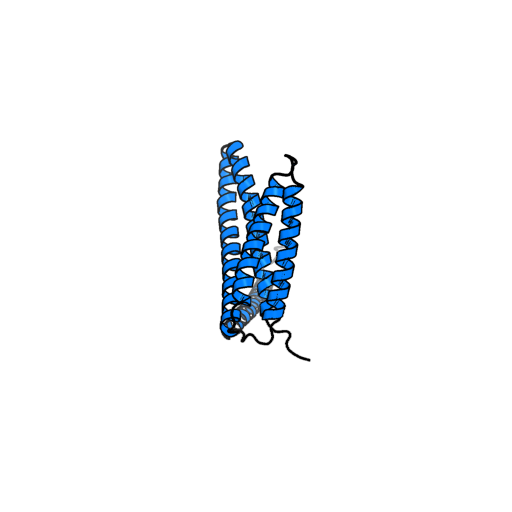ATOM 1365 N N . GLU A 1 173 ? 38.903 -18.049 21.469 1.00 54.84 173 GLU A N 1
ATOM 1366 C CA . GLU A 1 173 ? 39.982 -18.182 22.463 1.00 54.84 173 GLU A CA 1
ATOM 1367 C C . GLU A 1 173 ? 40.813 -19.461 22.267 1.00 54.84 173 GLU A C 1
ATOM 1369 O O . GLU A 1 173 ? 42.043 -19.411 22.351 1.00 54.84 173 GLU A O 1
ATOM 1374 N N . ASP A 1 174 ? 40.185 -20.585 21.908 1.00 55.06 174 ASP A N 1
ATOM 1375 C CA . ASP A 1 174 ? 40.906 -21.845 21.668 1.00 55.06 174 ASP A CA 1
ATOM 1376 C C . ASP A 1 174 ? 41.726 -21.830 20.357 1.00 55.06 174 ASP A C 1
ATOM 1378 O O . ASP A 1 174 ? 42.748 -22.514 20.245 1.00 55.06 174 ASP A O 1
ATOM 1382 N N . ALA A 1 175 ? 41.342 -21.010 19.370 1.00 51.84 175 ALA A N 1
ATOM 1383 C CA . ALA A 1 175 ? 42.025 -20.926 18.074 1.00 51.84 175 ALA A CA 1
ATOM 1384 C C . ALA A 1 175 ? 43.339 -20.117 18.097 1.00 51.84 175 ALA A C 1
ATOM 1386 O O . ALA A 1 175 ? 44.168 -20.270 17.196 1.00 51.84 175 ALA A O 1
ATOM 1387 N N . TYR A 1 176 ? 43.572 -19.283 19.117 1.00 48.81 176 TYR A N 1
ATOM 1388 C CA . TYR A 1 176 ? 44.764 -18.423 19.195 1.00 48.81 176 TYR A CA 1
ATOM 1389 C C . TYR A 1 176 ? 45.970 -19.049 19.915 1.00 48.81 176 TYR A C 1
ATOM 1391 O O . TYR A 1 176 ? 47.045 -18.449 19.931 1.00 48.81 176 TYR A O 1
ATOM 1399 N N . ASN A 1 177 ? 45.846 -20.271 20.447 1.00 54.62 177 ASN A N 1
ATOM 1400 C CA . ASN A 1 177 ? 46.904 -20.915 21.238 1.00 54.62 177 ASN A CA 1
ATOM 1401 C C . ASN A 1 177 ? 47.759 -21.963 20.498 1.00 54.62 177 ASN A C 1
ATOM 1403 O O . ASN A 1 177 ? 48.545 -22.665 21.134 1.00 54.62 177 ASN A O 1
ATOM 1407 N N . VAL A 1 178 ? 47.682 -22.072 19.164 1.00 54.78 178 VAL A N 1
ATOM 1408 C CA . VAL A 1 178 ? 48.457 -23.088 18.417 1.00 54.78 178 VAL A CA 1
ATOM 1409 C C . VAL A 1 178 ? 49.147 -22.522 17.174 1.00 54.78 178 VAL A C 1
ATOM 1411 O O . VAL A 1 178 ? 48.872 -22.941 16.056 1.00 54.78 178 VAL A O 1
ATOM 1414 N N . ILE A 1 179 ? 50.108 -21.606 17.342 1.00 50.06 179 ILE A N 1
ATOM 1415 C CA . ILE A 1 179 ? 51.163 -21.409 16.328 1.00 50.06 179 ILE A CA 1
ATOM 1416 C C . ILE A 1 179 ? 52.522 -21.193 17.018 1.00 50.06 179 ILE A C 1
ATOM 1418 O O . ILE A 1 179 ? 52.853 -20.067 17.393 1.00 50.06 179 ILE A O 1
ATOM 1422 N N . PRO A 1 180 ? 53.369 -22.228 17.172 1.00 50.69 180 PRO A N 1
ATOM 1423 C CA . PRO A 1 180 ? 54.758 -22.018 17.557 1.00 50.69 180 PRO A CA 1
ATOM 1424 C C . PRO A 1 180 ? 55.543 -21.446 16.364 1.00 50.69 180 PRO A C 1
ATOM 1426 O O . PRO A 1 180 ? 55.817 -22.133 15.379 1.00 50.69 180 PRO A O 1
ATOM 1429 N N . LEU A 1 181 ? 55.930 -20.170 16.456 1.00 46.66 181 LEU A N 1
ATOM 1430 C CA . LEU A 1 181 ? 56.835 -19.515 15.508 1.00 46.66 181 LEU A CA 1
ATOM 1431 C C . LEU A 1 181 ? 58.229 -20.164 15.574 1.00 46.66 181 LEU A C 1
ATOM 1433 O O . LEU A 1 181 ? 59.010 -19.931 16.499 1.00 46.66 181 LEU A O 1
ATOM 1437 N N . ARG A 1 182 ? 58.567 -20.969 14.559 1.00 45.25 182 ARG A N 1
ATOM 1438 C CA . ARG A 1 182 ? 59.932 -21.460 14.314 1.00 45.25 182 ARG A CA 1
ATOM 1439 C C . ARG A 1 182 ? 60.850 -20.271 13.997 1.00 45.25 182 ARG A C 1
ATOM 1441 O O . ARG A 1 182 ? 60.785 -19.702 12.909 1.00 45.25 182 ARG A O 1
ATOM 1448 N N . ARG A 1 183 ? 61.736 -19.923 14.937 1.00 44.97 183 ARG A N 1
ATOM 1449 C CA . ARG A 1 183 ? 62.886 -19.033 14.705 1.00 44.97 183 ARG A CA 1
ATOM 1450 C C . ARG A 1 183 ? 63.773 -19.620 13.601 1.00 44.97 183 ARG A C 1
ATOM 1452 O O . ARG A 1 183 ? 64.304 -20.716 13.763 1.00 44.97 183 ARG A O 1
ATOM 1459 N N . ARG A 1 184 ? 63.971 -18.879 12.509 1.00 44.12 184 ARG A N 1
ATOM 1460 C CA . ARG A 1 184 ? 65.121 -19.076 11.616 1.00 44.12 184 ARG A CA 1
ATOM 1461 C C . ARG A 1 184 ? 66.359 -18.532 12.327 1.00 44.12 184 ARG A C 1
ATOM 1463 O O . ARG A 1 184 ? 66.401 -17.347 12.641 1.00 44.12 184 ARG A O 1
ATOM 1470 N N . GLN A 1 185 ? 67.323 -19.404 12.603 1.00 46.19 185 GLN A N 1
ATOM 1471 C CA . GLN A 1 185 ? 68.692 -19.009 12.916 1.00 46.19 185 GLN A CA 1
ATOM 1472 C C . GLN A 1 185 ? 69.456 -18.857 11.597 1.00 46.19 185 GLN A C 1
ATOM 1474 O O . GLN A 1 185 ? 69.355 -19.723 10.726 1.00 46.19 185 GLN A O 1
ATOM 1479 N N . SER A 1 186 ? 70.151 -17.731 11.463 1.00 52.00 186 SER A N 1
ATOM 1480 C CA . SER A 1 186 ? 71.295 -17.524 10.571 1.00 52.00 186 SER A CA 1
ATOM 1481 C C . SER A 1 186 ? 72.573 -17.736 11.363 1.00 52.00 186 SER A C 1
ATOM 1483 O O . SER A 1 186 ? 72.587 -17.214 12.504 1.00 52.00 186 SER A O 1
#